Protein AF-A0A1B7X5A4-F1 (afdb_monomer)

pLDDT: mean 86.66, std 13.99, range [30.05, 98.5]

Foldseek 3Di:
DPPQQPFDQDVQQKGFSAPDDAEAEEEEEDDPQCSLVSVQDRVQDPHYGYMYHYLPPDDLVVNLPPPVNLVSLQRHAEYEYEQDDDSAQPGPPPVDPHYVVVSRRDHVYYFYAQALAQQAAFPCLCLDPVNQVVNCVQQVDNDPVPDDPVSLVSSNVVNVVSLVVSLVSCCVGNHNVVSVVCVVPVQPDQQALHSGGGFLCVSVVSSVVCCVPPPVTDGDPCSSVDTDPDDLPRDGDVSCCPPVVRPDDRDPPDPPPD

Organism: NCBI:txid1710896

Structure (mmCIF, N/CA/C/O backbone):
data_AF-A0A1B7X5A4-F1
#
_entry.id   AF-A0A1B7X5A4-F1
#
loop_
_atom_site.group_PDB
_atom_site.id
_atom_site.type_symbol
_atom_site.label_atom_id
_atom_site.label_alt_id
_atom_site.label_comp_id
_atom_site.label_asym_id
_atom_site.label_entity_id
_atom_site.label_seq_id
_atom_site.pdbx_PDB_ins_code
_atom_site.Cartn_x
_atom_site.Cartn_y
_atom_site.Cartn_z
_atom_site.occupancy
_atom_site.B_iso_or_equiv
_atom_site.auth_seq_id
_atom_site.auth_comp_id
_atom_site.auth_asym_id
_atom_site.auth_atom_id
_atom_site.pdbx_PDB_model_num
ATOM 1 N N . MET A 1 1 ? -19.617 12.837 -6.824 1.00 31.58 1 MET A N 1
ATOM 2 C CA . MET A 1 1 ? -18.412 13.129 -5.990 1.00 31.58 1 MET A CA 1
ATOM 3 C C . MET A 1 1 ? -18.572 12.482 -4.605 1.00 31.58 1 MET A C 1
ATOM 5 O O . MET A 1 1 ? -19.468 12.884 -3.878 1.00 31.58 1 MET A O 1
ATOM 9 N N . ILE A 1 2 ? -17.809 11.435 -4.256 1.00 30.05 2 ILE A N 1
ATOM 10 C CA . ILE A 1 2 ? -17.840 10.869 -2.888 1.00 30.05 2 ILE A CA 1
ATOM 11 C C . ILE A 1 2 ? -17.208 11.918 -1.975 1.00 30.05 2 ILE A C 1
ATOM 13 O O . ILE A 1 2 ? -16.063 12.309 -2.227 1.00 30.05 2 ILE A O 1
ATOM 17 N N . ASP A 1 3 ? -17.933 12.371 -0.951 1.00 33.03 3 ASP A N 1
ATOM 18 C CA . ASP A 1 3 ? -17.394 13.187 0.139 1.00 33.03 3 ASP A CA 1
ATOM 19 C C . ASP A 1 3 ? -16.304 12.377 0.849 1.00 33.03 3 ASP A C 1
ATOM 21 O O . ASP A 1 3 ? -16.524 11.685 1.841 1.00 33.03 3 ASP A O 1
ATOM 25 N N . THR A 1 4 ? -15.106 12.405 0.270 1.00 43.62 4 THR A N 1
ATOM 26 C CA . THR A 1 4 ? -13.911 11.766 0.805 1.00 43.62 4 THR A CA 1
ATOM 27 C C . THR A 1 4 ? -13.685 12.433 2.139 1.00 43.62 4 THR A C 1
ATOM 29 O O . THR A 1 4 ? -13.386 13.617 2.115 1.00 43.62 4 THR A O 1
ATOM 32 N N . ILE A 1 5 ? -13.885 11.720 3.255 1.00 49.41 5 ILE A N 1
ATOM 33 C CA . ILE A 1 5 ? -13.830 12.236 4.635 1.00 49.41 5 ILE A CA 1
ATOM 34 C C . ILE A 1 5 ? -12.923 13.471 4.732 1.00 49.41 5 ILE A C 1
ATOM 36 O O . ILE A 1 5 ? -11.704 13.368 4.878 1.00 49.41 5 ILE A O 1
ATOM 40 N N . VAL A 1 6 ? -13.534 14.657 4.616 1.00 42.19 6 VAL A N 1
ATOM 41 C CA . VAL A 1 6 ? -12.861 15.952 4.755 1.00 42.19 6 VAL A CA 1
ATOM 42 C C . VAL A 1 6 ? -12.856 16.266 6.244 1.00 42.19 6 VAL A C 1
ATOM 44 O O . VAL A 1 6 ? -13.405 17.260 6.706 1.00 42.19 6 VAL A O 1
ATOM 47 N N . ALA A 1 7 ? -12.301 15.359 7.043 1.00 48.88 7 ALA A N 1
ATOM 48 C CA . ALA A 1 7 ? -11.966 15.713 8.405 1.00 48.88 7 ALA A CA 1
ATOM 49 C C . ALA A 1 7 ? -10.716 16.594 8.309 1.00 48.88 7 ALA A C 1
ATOM 51 O O . ALA A 1 7 ? -9.684 16.177 7.789 1.00 48.88 7 ALA A O 1
ATOM 52 N N . VAL A 1 8 ? -10.811 17.844 8.750 1.00 49.56 8 VAL A N 1
ATOM 53 C CA . VAL A 1 8 ? -9.609 18.627 9.045 1.00 49.56 8 VAL A CA 1
ATOM 54 C C . VAL A 1 8 ? -8.928 17.900 10.208 1.00 49.56 8 VAL A C 1
ATOM 56 O O . VAL A 1 8 ? -9.625 17.590 11.179 1.00 49.56 8 VAL A O 1
ATOM 59 N N . PRO A 1 9 ? -7.625 17.561 10.120 1.00 55.88 9 PRO A N 1
ATOM 60 C CA . PRO A 1 9 ? -6.936 16.983 11.264 1.00 55.88 9 PRO A CA 1
ATOM 61 C C . PRO A 1 9 ? -7.114 17.923 12.448 1.00 55.88 9 PRO A C 1
ATOM 63 O O . PRO A 1 9 ? -6.972 19.140 12.297 1.00 55.88 9 PRO A O 1
ATOM 66 N N . ASP A 1 10 ? -7.399 17.372 13.623 1.00 63.03 10 ASP A N 1
ATOM 67 C CA . ASP A 1 10 ? -7.232 18.168 14.828 1.00 63.03 10 ASP A CA 1
ATOM 68 C C . ASP A 1 10 ? -5.754 18.581 14.982 1.00 63.03 10 ASP A C 1
ATOM 70 O O . ASP A 1 10 ? -4.861 18.135 14.251 1.00 63.03 10 ASP A O 1
ATOM 74 N N . GLU A 1 11 ? -5.467 19.432 15.962 1.00 63.31 11 GLU A N 1
ATOM 75 C CA . GLU A 1 11 ? -4.098 19.857 16.288 1.00 63.31 11 GLU A CA 1
ATOM 76 C C . GLU A 1 11 ? -3.132 18.690 16.594 1.00 63.31 11 GLU A C 1
ATOM 78 O O . GLU A 1 11 ? -1.916 18.882 16.640 1.00 63.31 11 GLU A O 1
ATOM 83 N N . ASN A 1 12 ? -3.658 17.471 16.757 1.00 62.09 12 ASN A N 1
ATOM 84 C CA . ASN A 1 12 ? -2.924 16.252 17.069 1.00 62.09 12 ASN A CA 1
ATOM 85 C C . ASN A 1 12 ? -2.704 15.353 15.836 1.00 62.09 12 ASN A C 1
ATOM 87 O O . ASN A 1 12 ? -2.025 14.329 15.948 1.00 62.09 12 ASN A O 1
ATOM 91 N N . GLY A 1 13 ? -3.234 15.722 14.662 1.00 64.56 13 GLY A N 1
ATOM 92 C CA . GLY A 1 13 ? -3.139 14.930 13.432 1.00 64.56 13 GLY A CA 1
ATOM 93 C C . GLY A 1 13 ? -4.127 13.760 13.365 1.00 64.56 13 GLY A C 1
ATOM 94 O O . GLY A 1 13 ? -3.922 12.836 12.569 1.00 64.56 13 GLY A O 1
ATOM 95 N N . ILE A 1 14 ? -5.173 13.780 14.198 1.00 72.00 14 ILE A N 1
ATOM 96 C CA . ILE A 1 14 ? -6.203 12.742 14.271 1.00 72.00 14 ILE A CA 1
ATOM 97 C C . ILE A 1 14 ? -7.447 13.211 13.517 1.00 72.00 14 ILE A C 1
ATOM 99 O O . ILE A 1 14 ? -7.974 14.301 13.730 1.00 72.00 14 ILE A O 1
ATOM 103 N N . TYR A 1 15 ? -7.934 12.341 12.641 1.00 78.75 15 TYR A N 1
ATOM 104 C CA . TYR A 1 15 ? -9.120 12.546 11.828 1.00 78.75 15 TYR A CA 1
ATOM 105 C C . TYR A 1 15 ? -10.240 11.687 12.406 1.00 78.75 15 TYR A C 1
ATOM 107 O O . TYR A 1 15 ? -10.125 10.460 12.442 1.00 78.75 15 TYR A O 1
ATOM 115 N N . ASN A 1 16 ? -11.325 12.311 12.863 1.00 75.94 16 ASN A N 1
ATOM 116 C CA . ASN A 1 16 ? -12.530 11.559 13.189 1.00 75.94 16 ASN A CA 1
ATOM 117 C C . ASN A 1 16 ? -13.323 11.320 11.901 1.00 75.94 16 ASN A C 1
ATOM 119 O O . ASN A 1 16 ? -13.881 12.255 11.331 1.00 75.94 16 ASN A O 1
ATOM 123 N N . ALA A 1 17 ? -13.342 10.072 11.443 1.00 72.31 17 ALA A N 1
ATOM 124 C CA . ALA A 1 17 ? -14.005 9.678 10.207 1.00 72.31 17 ALA A CA 1
ATOM 125 C C . ALA A 1 17 ? -15.513 9.442 10.381 1.00 72.31 17 ALA A C 1
ATOM 127 O O . ALA A 1 17 ? -16.230 9.348 9.390 1.00 72.31 17 ALA A O 1
ATOM 128 N N . THR A 1 18 ? -15.996 9.369 11.624 1.00 70.44 18 THR A N 1
ATOM 129 C CA . THR A 1 18 ? -17.401 9.092 11.949 1.00 70.44 18 THR A CA 1
ATOM 130 C C . THR A 1 18 ? -17.970 10.164 12.886 1.00 70.44 18 THR A C 1
ATOM 132 O O . THR A 1 18 ? -17.394 10.412 13.949 1.00 70.44 18 THR A O 1
ATOM 135 N N . PRO A 1 19 ? -19.134 10.766 12.585 1.00 59.59 19 PRO A N 1
ATOM 136 C CA . PRO A 1 19 ? -19.766 11.744 13.476 1.00 59.59 19 PRO A CA 1
ATOM 137 C C . PRO A 1 19 ? -20.369 11.112 14.745 1.00 59.59 19 PRO A C 1
ATOM 139 O O . PRO A 1 19 ? -20.691 11.825 15.697 1.00 59.59 19 PRO A O 1
ATOM 142 N N . HIS A 1 20 ? -20.513 9.784 14.791 1.00 56.69 20 HIS A N 1
ATOM 143 C CA . HIS A 1 20 ? -21.179 9.068 15.878 1.00 56.69 20 HIS A CA 1
ATOM 144 C C . HIS A 1 20 ? -20.187 8.442 16.875 1.00 56.69 20 HIS A C 1
ATOM 146 O O . HIS A 1 20 ? -19.142 7.918 16.504 1.00 56.69 20 HIS A O 1
ATOM 152 N N . ASN A 1 21 ? -20.531 8.488 18.168 1.00 58.28 21 ASN A N 1
ATOM 153 C CA . ASN A 1 21 ? -19.709 7.993 19.286 1.00 58.28 21 ASN A CA 1
ATOM 154 C C . ASN A 1 21 ? -20.173 6.619 19.813 1.00 58.28 21 ASN A C 1
ATOM 156 O O . ASN A 1 21 ? -19.992 6.316 20.993 1.00 58.28 21 ASN A O 1
ATOM 160 N N . HIS A 1 22 ? -20.819 5.799 18.986 1.00 60.38 22 HIS A N 1
ATOM 161 C CA . HIS A 1 22 ? -21.365 4.523 19.443 1.00 60.38 22 HIS A CA 1
ATOM 162 C C . HIS A 1 22 ? -20.431 3.370 19.068 1.00 60.38 22 HIS A C 1
ATOM 164 O O . HIS A 1 22 ? -20.164 3.148 17.894 1.00 60.38 22 HIS A O 1
ATOM 170 N N . GLY A 1 23 ? -19.963 2.635 20.079 1.00 79.38 23 GLY A N 1
ATOM 171 C CA . GLY A 1 23 ? -19.290 1.346 19.916 1.00 79.38 23 GLY A CA 1
ATOM 172 C C . GLY A 1 23 ? -17.767 1.364 20.042 1.00 79.38 23 GLY A C 1
ATOM 173 O O . GLY A 1 23 ? -17.171 2.278 20.611 1.00 79.38 23 GLY A O 1
ATOM 174 N N . ASP A 1 24 ? -17.161 0.282 19.560 1.00 92.25 24 ASP A N 1
ATOM 175 C CA . ASP A 1 24 ? -15.727 0.025 19.657 1.00 92.25 24 ASP A CA 1
ATOM 176 C C . ASP A 1 24 ? -14.934 0.959 18.730 1.00 92.25 24 ASP A C 1
ATOM 178 O O . ASP A 1 24 ? -15.377 1.289 17.627 1.00 92.25 24 ASP A O 1
ATOM 182 N N . THR A 1 25 ? -13.744 1.382 19.163 1.00 93.88 25 THR A N 1
ATOM 183 C CA . THR A 1 25 ? -12.893 2.280 18.369 1.00 93.88 25 THR A CA 1
ATOM 184 C C . THR A 1 25 ? -12.000 1.484 17.417 1.00 93.88 25 THR A C 1
ATOM 186 O O . THR A 1 25 ? -11.194 0.658 17.863 1.00 93.88 25 THR A O 1
ATOM 189 N N . ILE A 1 26 ? -12.097 1.790 16.121 1.00 95.69 26 ILE A N 1
ATOM 190 C CA . ILE A 1 26 ? -11.137 1.385 15.091 1.00 95.69 26 ILE A CA 1
ATOM 191 C C . ILE A 1 26 ? -10.172 2.544 14.858 1.00 95.69 26 ILE A C 1
ATOM 193 O O . ILE A 1 26 ? -10.593 3.640 14.491 1.00 95.69 26 ILE A O 1
ATOM 197 N N . LEU A 1 27 ? -8.877 2.300 15.033 1.00 95.50 27 LEU A N 1
ATOM 198 C CA . LEU A 1 27 ? -7.831 3.208 14.580 1.00 95.50 27 LEU A CA 1
ATOM 199 C C . LEU A 1 27 ? -7.249 2.692 13.270 1.00 95.50 27 LEU A C 1
ATOM 201 O O . LEU A 1 27 ? -6.759 1.568 13.202 1.00 95.50 27 LEU A O 1
ATOM 205 N N . VAL A 1 28 ? -7.260 3.544 12.255 1.00 95.38 28 VAL A N 1
ATOM 206 C CA . VAL A 1 28 ? -6.596 3.318 10.979 1.00 95.38 28 VAL A CA 1
ATOM 207 C C . VAL A 1 28 ? -5.325 4.163 10.929 1.00 95.38 28 VAL A C 1
ATOM 209 O O . VAL A 1 28 ? -5.360 5.359 11.213 1.00 95.38 28 VAL A O 1
ATOM 212 N N . HIS A 1 29 ? -4.192 3.565 10.572 1.00 93.50 29 HIS A N 1
ATOM 213 C CA . HIS A 1 29 ? -2.909 4.263 10.492 1.00 93.50 29 HIS A CA 1
ATOM 214 C C . HIS A 1 29 ? -2.138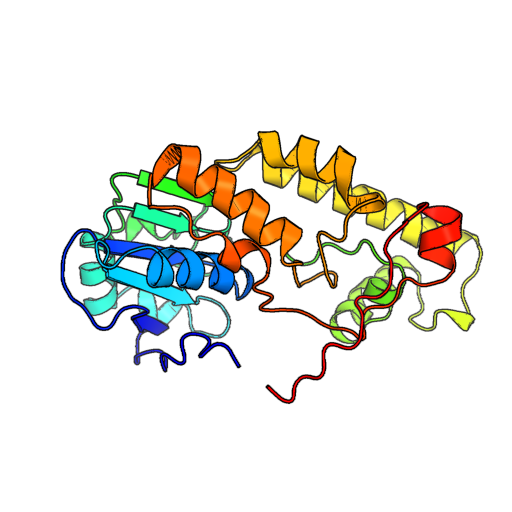 3.889 9.229 1.00 93.50 29 HIS A C 1
ATOM 216 O O . HIS A 1 29 ? -1.855 2.725 8.973 1.00 93.50 29 HIS A O 1
ATOM 222 N N . GLY A 1 30 ? -1.753 4.884 8.441 1.00 91.00 30 GLY A N 1
ATOM 223 C CA . GLY A 1 30 ? -0.957 4.647 7.247 1.00 91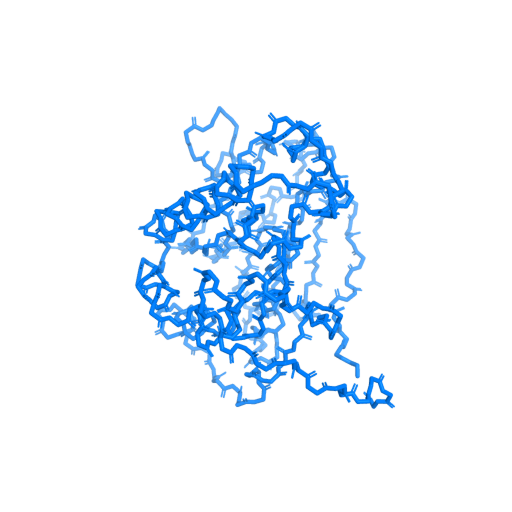.00 30 GLY A CA 1
ATOM 224 C C . GLY A 1 30 ? -0.909 5.862 6.343 1.00 91.00 30 GLY A C 1
ATOM 225 O O . GLY A 1 30 ? -1.124 7.001 6.769 1.00 91.00 30 GLY A O 1
ATOM 226 N N . SER A 1 31 ? -0.593 5.607 5.083 1.00 89.19 31 SER A N 1
ATOM 227 C CA . SER A 1 31 ? -0.629 6.606 4.021 1.00 89.19 31 SER A CA 1
ATOM 228 C C . SER A 1 31 ? -2.058 6.933 3.570 1.00 89.19 31 SER A C 1
ATOM 230 O O . SER A 1 31 ? -3.038 6.360 4.052 1.00 89.19 31 SER A O 1
ATOM 232 N N . CYS A 1 32 ? -2.172 7.806 2.559 1.00 87.00 32 CYS A N 1
ATOM 233 C CA . CYS A 1 32 ? -3.439 8.057 1.877 1.00 87.00 32 CYS A CA 1
ATOM 234 C C . CYS A 1 32 ? -4.130 6.758 1.442 1.00 87.00 32 CYS A C 1
ATOM 236 O O . CYS A 1 32 ? -5.332 6.658 1.631 1.00 87.00 32 CYS A O 1
ATOM 238 N N . ARG A 1 33 ? -3.398 5.722 1.011 1.00 90.19 33 ARG A N 1
ATOM 239 C CA . ARG A 1 33 ? -3.937 4.438 0.520 1.00 90.19 33 ARG A CA 1
ATOM 240 C C . ARG A 1 33 ? -4.836 3.686 1.513 1.00 90.19 33 ARG A C 1
ATOM 242 O O . ARG A 1 33 ? -5.498 2.731 1.117 1.00 90.19 33 ARG A O 1
ATOM 249 N N . MET A 1 34 ? -4.907 4.128 2.770 1.00 92.62 34 MET A N 1
ATOM 250 C CA . MET A 1 34 ? -5.850 3.627 3.771 1.00 92.62 34 MET A CA 1
ATOM 251 C C . MET A 1 34 ? -7.268 4.211 3.675 1.00 92.62 34 MET A C 1
ATOM 253 O O . MET A 1 34 ? -8.206 3.612 4.200 1.00 92.62 34 MET A O 1
ATOM 257 N N . ILE A 1 35 ? -7.445 5.355 3.007 1.00 90.62 35 ILE A N 1
ATOM 258 C CA . ILE A 1 35 ? -8.729 6.063 2.869 1.00 90.62 35 ILE A CA 1
ATOM 259 C C . ILE A 1 35 ? -9.851 5.178 2.305 1.00 90.62 35 ILE A C 1
ATOM 261 O O . ILE A 1 35 ? -10.949 5.242 2.862 1.00 90.62 35 ILE A O 1
ATOM 265 N N . PRO A 1 36 ? -9.638 4.322 1.283 1.00 92.06 36 PRO A N 1
ATOM 266 C CA . PRO A 1 36 ? -10.687 3.424 0.806 1.00 92.06 36 PRO A CA 1
ATOM 267 C C . PRO A 1 36 ? -11.286 2.569 1.928 1.00 92.06 36 PRO A C 1
ATOM 269 O O . PRO A 1 36 ? -12.501 2.512 2.071 1.00 92.06 36 PRO A O 1
ATOM 272 N N . TYR A 1 37 ? -10.452 1.984 2.796 1.00 93.88 37 TYR A N 1
ATOM 273 C CA . TYR A 1 37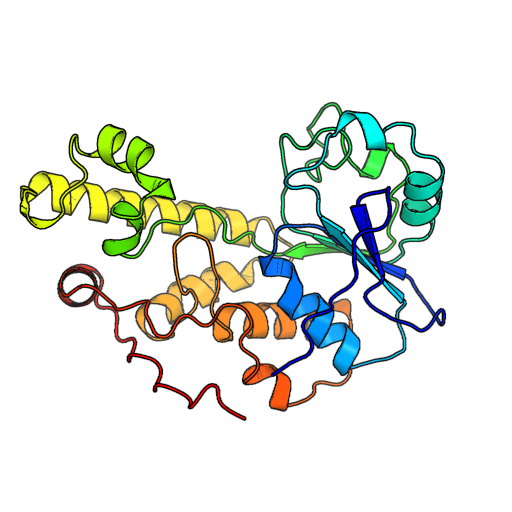 ? -10.926 1.131 3.892 1.00 93.88 37 TYR A CA 1
ATOM 274 C C . TYR A 1 37 ? -11.736 1.910 4.927 1.00 93.88 37 TYR A C 1
ATOM 276 O O . TYR A 1 37 ? -12.727 1.400 5.440 1.00 93.88 37 TYR A O 1
ATOM 284 N N . ILE A 1 38 ? -11.338 3.152 5.216 1.00 92.62 38 ILE A N 1
ATOM 285 C CA . ILE A 1 38 ? -12.074 4.033 6.129 1.00 92.62 38 ILE A CA 1
ATOM 286 C C . ILE A 1 38 ? -13.484 4.283 5.580 1.00 92.62 38 ILE A C 1
ATOM 288 O O . ILE A 1 38 ? -14.458 4.116 6.313 1.00 92.62 38 ILE A O 1
ATOM 292 N N . ASN A 1 39 ? -13.599 4.624 4.292 1.00 90.50 39 ASN A N 1
ATOM 293 C CA . ASN A 1 39 ? -14.893 4.862 3.649 1.00 90.50 39 ASN A CA 1
ATOM 294 C C . ASN A 1 39 ? -15.735 3.585 3.580 1.00 90.50 39 ASN A C 1
ATOM 296 O O . ASN A 1 39 ? -16.904 3.616 3.946 1.00 90.50 39 ASN A O 1
ATOM 300 N N . TYR A 1 40 ? -15.140 2.444 3.220 1.00 93.50 40 TYR A N 1
ATOM 301 C CA . TYR A 1 40 ? -15.857 1.168 3.174 1.00 93.50 40 TYR A CA 1
ATOM 302 C C . TYR A 1 40 ? -16.449 0.785 4.531 1.00 93.50 40 TYR A C 1
ATOM 304 O O . TYR A 1 40 ? -17.610 0.382 4.593 1.00 93.50 40 TYR A O 1
ATOM 312 N N . ILE A 1 41 ? -15.695 0.947 5.624 1.00 93.06 41 ILE A N 1
ATOM 313 C CA . ILE A 1 41 ? -16.205 0.684 6.977 1.00 93.06 41 ILE A CA 1
ATOM 314 C C . ILE A 1 41 ? -17.320 1.682 7.321 1.00 93.06 41 ILE A C 1
ATOM 316 O O . ILE A 1 41 ? -18.384 1.256 7.764 1.00 93.06 41 ILE A O 1
ATOM 320 N N . ASN A 1 42 ? -17.094 2.981 7.095 1.00 89.62 42 ASN A N 1
ATOM 321 C CA . ASN A 1 42 ? -18.036 4.050 7.444 1.00 89.62 42 ASN A CA 1
ATOM 322 C C . ASN A 1 42 ? -19.380 3.931 6.703 1.00 89.62 42 ASN A C 1
ATOM 324 O O . ASN A 1 42 ? -20.441 4.095 7.301 1.00 89.62 42 ASN A O 1
ATOM 328 N N . GLU A 1 43 ? -19.346 3.619 5.407 1.00 89.88 43 GLU A N 1
ATOM 329 C CA . GLU A 1 43 ? -20.554 3.422 4.602 1.00 89.88 43 GLU A CA 1
ATOM 330 C C . GLU A 1 43 ? -21.295 2.137 4.983 1.00 89.88 43 GLU A C 1
ATOM 332 O O . GLU A 1 43 ? -22.525 2.099 4.971 1.00 89.88 43 GLU A O 1
ATOM 337 N N . SER A 1 44 ? -20.561 1.082 5.347 1.00 90.88 44 SER A N 1
ATOM 338 C CA . SER A 1 44 ? -21.153 -0.231 5.616 1.00 90.88 44 SER A CA 1
ATOM 339 C C . SER A 1 44 ? -21.740 -0.369 7.020 1.00 90.88 44 SER A C 1
ATOM 341 O O . SER A 1 44 ? -22.568 -1.253 7.259 1.00 90.88 44 SER A O 1
ATOM 343 N N . THR A 1 45 ? -21.309 0.446 7.989 1.00 89.38 45 THR A N 1
ATOM 344 C CA . THR A 1 45 ? -21.813 0.350 9.363 1.00 89.38 45 THR A CA 1
ATOM 345 C C . THR A 1 45 ? -21.593 1.601 10.204 1.00 89.38 45 THR A C 1
ATOM 347 O O . THR A 1 45 ? -20.599 2.302 10.076 1.00 89.38 45 THR A O 1
ATOM 350 N N . GLN A 1 46 ? -22.499 1.804 11.162 1.00 88.31 46 GLN A N 1
ATOM 351 C CA . GLN A 1 46 ? -22.397 2.812 12.224 1.00 88.31 46 GLN A CA 1
ATOM 352 C C . GLN A 1 46 ? -21.959 2.210 13.574 1.00 88.31 46 GLN A C 1
ATOM 354 O O . GLN A 1 46 ? -22.056 2.858 14.612 1.00 88.31 46 GLN A O 1
ATOM 359 N N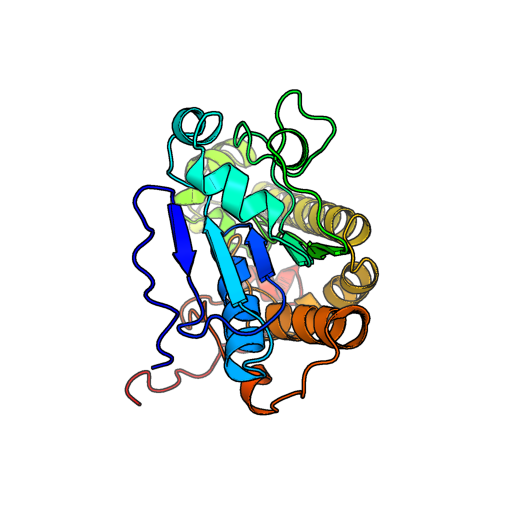 . LYS A 1 47 ? -21.522 0.940 13.583 1.00 88.56 47 LYS A N 1
ATOM 360 C CA . LYS A 1 47 ? -21.140 0.195 14.799 1.00 88.56 47 LYS A CA 1
ATOM 361 C C . LYS A 1 47 ? -19.836 0.688 15.432 1.00 88.56 47 LYS A C 1
ATOM 363 O O . LYS A 1 47 ? -19.613 0.439 16.615 1.00 88.56 47 LYS A O 1
ATOM 368 N N . TYR A 1 48 ? -18.954 1.281 14.637 1.00 91.00 48 TYR A N 1
ATOM 369 C CA . TYR A 1 48 ? -17.598 1.606 15.049 1.00 91.00 48 TYR A CA 1
ATOM 370 C C . TYR A 1 48 ? -17.375 3.108 15.034 1.00 91.00 48 TYR A C 1
ATOM 372 O O . TYR A 1 48 ? -17.797 3.798 14.108 1.00 91.00 48 TYR A O 1
ATOM 380 N N . LYS A 1 49 ? -16.613 3.589 16.015 1.00 91.75 49 LYS A N 1
ATOM 381 C CA . LYS A 1 49 ? -15.964 4.893 15.923 1.00 91.75 49 LYS A CA 1
ATOM 382 C C . LYS A 1 49 ? -14.673 4.730 15.130 1.00 91.75 49 LYS A C 1
ATOM 384 O O . LYS A 1 49 ? -13.794 3.985 15.562 1.00 91.75 49 LYS A O 1
ATOM 389 N N . ILE A 1 50 ? -14.539 5.427 14.006 1.00 91.75 50 ILE A N 1
ATOM 390 C CA . ILE A 1 50 ? -13.364 5.307 13.138 1.00 91.75 50 ILE A CA 1
ATOM 391 C C . ILE A 1 50 ? -12.479 6.537 13.310 1.00 91.75 50 ILE A C 1
ATOM 393 O O . ILE A 1 50 ? -12.887 7.671 13.062 1.00 91.75 50 ILE A O 1
ATOM 397 N N . LEU A 1 51 ? -11.241 6.298 13.722 1.00 91.56 51 LEU A N 1
ATOM 398 C CA . LEU A 1 51 ? -10.197 7.305 13.817 1.00 91.56 51 LEU A CA 1
ATOM 399 C C . LEU A 1 51 ? -9.136 7.012 12.768 1.00 91.56 51 LEU A C 1
ATOM 401 O O . LEU A 1 51 ? -8.762 5.859 12.570 1.00 91.56 51 LEU A O 1
ATOM 405 N N . TYR A 1 52 ? -8.619 8.050 12.127 1.00 90.69 52 TYR A N 1
ATOM 406 C CA . TYR A 1 52 ? -7.491 7.936 11.216 1.00 90.69 52 TYR A CA 1
ATOM 407 C C . TYR A 1 52 ? -6.329 8.788 11.709 1.00 90.69 52 TYR A C 1
ATOM 409 O O . TYR A 1 52 ? -6.496 9.962 12.032 1.00 90.69 52 TYR A O 1
ATOM 417 N N . LEU A 1 53 ? -5.150 8.178 11.797 1.00 87.94 53 LEU A N 1
ATOM 418 C CA . LEU A 1 53 ? -3.921 8.824 12.238 1.00 87.94 53 LEU A CA 1
ATOM 419 C C . LEU A 1 53 ? -2.934 8.883 11.077 1.00 87.94 53 LEU A C 1
ATOM 421 O O . LEU A 1 53 ? -2.298 7.882 10.727 1.00 87.94 53 LEU A O 1
ATOM 425 N N . ARG A 1 54 ? -2.783 10.079 10.504 1.00 81.38 54 ARG A N 1
ATOM 42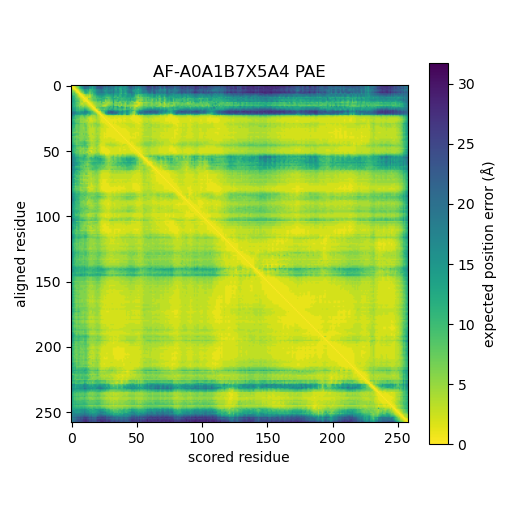6 C CA . ARG A 1 54 ? -1.862 10.334 9.394 1.00 81.38 54 ARG A CA 1
ATOM 427 C C . ARG A 1 54 ? -0.516 10.809 9.936 1.00 81.38 54 ARG A C 1
ATOM 429 O O . ARG A 1 54 ? -0.414 11.925 10.433 1.00 81.38 54 ARG A O 1
ATOM 436 N N . ALA A 1 55 ? 0.524 9.988 9.795 1.00 71.31 55 ALA A N 1
ATOM 437 C CA . ALA A 1 55 ? 1.857 10.343 10.292 1.00 71.31 55 ALA A CA 1
ATOM 438 C C . ALA A 1 55 ? 2.698 11.197 9.328 1.00 71.31 55 ALA A C 1
ATOM 440 O O . ALA A 1 55 ? 3.624 11.886 9.748 1.00 71.31 55 ALA A O 1
ATOM 441 N N . TYR A 1 56 ? 2.408 11.161 8.029 1.00 68.00 56 TYR A N 1
ATOM 442 C CA . TYR A 1 56 ? 3.237 11.847 7.040 1.00 68.00 56 TYR A CA 1
ATOM 443 C C . TYR A 1 56 ? 3.041 13.369 7.079 1.00 68.00 56 TYR A C 1
ATOM 445 O O . TYR A 1 56 ? 1.914 13.854 6.975 1.00 68.00 56 TYR A O 1
ATOM 453 N N . GLY A 1 57 ? 4.153 14.107 7.175 1.00 64.88 57 GLY A N 1
ATOM 454 C CA . GLY A 1 57 ? 4.186 15.576 7.143 1.00 64.88 57 GLY A CA 1
ATOM 455 C C . GLY A 1 57 ? 4.001 16.266 8.498 1.00 64.88 57 GLY A C 1
ATOM 456 O O . GLY A 1 57 ? 3.864 17.485 8.536 1.00 64.88 57 GLY A O 1
ATOM 457 N N . GLN A 1 58 ? 3.992 15.511 9.597 1.00 69.12 58 GLN A N 1
ATOM 458 C CA . GLN A 1 58 ? 3.882 16.037 10.957 1.00 69.12 58 GLN A CA 1
ATOM 459 C C . GLN A 1 58 ? 5.193 15.834 11.722 1.00 69.12 58 GLN A C 1
ATOM 461 O O . GLN A 1 58 ? 5.943 14.902 11.443 1.00 69.12 58 GLN A O 1
ATOM 466 N N . ASP A 1 59 ? 5.465 16.712 12.687 1.00 73.44 59 ASP A N 1
ATOM 467 C CA . ASP A 1 59 ? 6.635 16.617 13.562 1.00 73.44 59 ASP A CA 1
ATOM 468 C C . ASP A 1 59 ? 6.453 15.465 14.573 1.00 73.44 59 ASP A C 1
ATOM 470 O O . ASP A 1 59 ? 5.610 15.579 15.472 1.00 73.44 59 ASP A O 1
ATOM 474 N N . PRO A 1 60 ? 7.244 14.376 14.481 1.00 68.62 60 PRO A N 1
ATOM 475 C CA . PRO A 1 60 ? 7.070 13.200 15.330 1.00 68.62 60 PRO A CA 1
ATOM 476 C C . PRO A 1 60 ? 7.280 13.474 16.822 1.00 68.62 60 PRO A C 1
ATOM 478 O O . PRO A 1 60 ? 6.804 12.709 17.665 1.00 68.62 60 PRO A O 1
ATOM 481 N N . THR A 1 61 ? 7.995 14.551 17.167 1.00 72.56 61 THR A N 1
ATOM 482 C CA . THR A 1 61 ? 8.296 14.905 18.562 1.00 72.56 61 THR A CA 1
ATOM 483 C C . THR A 1 61 ? 7.065 15.408 19.319 1.00 72.56 61 THR A C 1
ATOM 485 O O . THR A 1 61 ? 6.997 15.280 20.542 1.00 72.56 61 THR A O 1
ATOM 488 N N . LYS A 1 62 ? 6.043 15.901 18.606 1.00 77.12 62 LYS A N 1
ATOM 489 C CA . LYS A 1 62 ? 4.807 16.430 19.205 1.00 77.12 62 LYS A CA 1
ATOM 490 C C . LYS A 1 62 ? 3.892 15.353 19.785 1.00 77.12 62 LYS A C 1
ATOM 492 O O . LYS A 1 62 ? 2.996 15.670 20.562 1.00 77.12 62 LYS A O 1
ATOM 497 N N . TRP A 1 63 ? 4.093 14.089 19.421 1.00 77.44 63 TRP A N 1
ATOM 498 C CA . TRP A 1 63 ? 3.180 13.004 19.784 1.00 77.44 63 TRP A CA 1
ATOM 499 C C . TRP A 1 63 ? 3.570 12.254 21.051 1.00 77.44 63 TRP A C 1
ATOM 501 O O . TRP A 1 63 ? 2.694 11.745 21.745 1.00 77.44 63 TRP A O 1
ATOM 511 N N . GLU A 1 64 ? 4.861 12.204 21.379 1.00 78.88 64 GLU A N 1
ATOM 512 C CA . GLU A 1 64 ? 5.381 11.376 22.475 1.00 78.88 64 GLU A CA 1
ATOM 513 C C . GLU A 1 64 ? 4.734 11.722 23.822 1.00 78.88 64 GLU A C 1
ATOM 515 O O . GLU A 1 64 ? 4.315 10.837 24.567 1.00 78.88 64 GLU A O 1
ATOM 520 N N . ASN A 1 65 ? 4.546 13.016 24.081 1.00 81.81 65 ASN A N 1
ATOM 521 C CA . ASN A 1 65 ? 3.978 13.525 25.331 1.00 81.81 65 ASN A CA 1
ATOM 522 C C . ASN A 1 65 ? 2.523 13.999 25.191 1.00 81.81 65 ASN A C 1
ATOM 524 O O . ASN A 1 65 ? 1.993 14.667 26.080 1.00 81.81 65 ASN A O 1
ATOM 528 N N . ASN A 1 66 ? 1.865 13.674 24.078 1.00 84.31 66 ASN A N 1
ATOM 529 C CA . ASN A 1 66 ? 0.511 14.132 23.818 1.00 84.31 66 ASN A CA 1
ATOM 530 C C . ASN A 1 66 ? -0.510 13.287 24.597 1.00 84.31 66 ASN A C 1
ATOM 532 O O . ASN A 1 66 ? -0.878 12.184 24.191 1.00 84.31 66 ASN A O 1
ATOM 536 N N . GLN A 1 67 ? -0.990 13.818 25.723 1.00 86.69 67 GLN A N 1
ATOM 537 C CA . GLN A 1 67 ? -1.943 13.124 26.598 1.00 86.69 67 GLN A CA 1
ATOM 538 C C . GLN A 1 67 ? -3.272 12.793 25.902 1.00 86.69 67 GLN A C 1
ATOM 540 O O . GLN A 1 67 ? -3.890 11.772 26.216 1.00 86.69 67 GLN A O 1
ATOM 545 N N . VAL A 1 68 ? -3.709 13.624 24.949 1.00 84.69 68 VAL A N 1
ATOM 546 C CA . VAL A 1 68 ? -4.939 13.396 24.176 1.00 84.69 68 VAL A CA 1
ATOM 547 C C . VAL A 1 68 ? -4.757 12.193 23.257 1.00 84.69 68 VAL A C 1
ATOM 549 O O . VAL A 1 68 ? -5.564 11.262 23.308 1.00 84.69 68 VAL A O 1
ATOM 552 N N . LEU A 1 69 ? -3.661 12.159 22.494 1.00 86.12 69 LEU A N 1
ATOM 553 C CA . LEU A 1 69 ? -3.307 11.020 21.648 1.00 86.12 69 LEU A CA 1
ATOM 554 C C . LEU A 1 69 ? -3.186 9.741 22.481 1.00 86.12 69 LEU A C 1
ATOM 556 O O . LEU A 1 69 ? -3.826 8.749 22.155 1.00 86.12 69 LEU A O 1
ATOM 560 N N . GLN A 1 70 ? -2.447 9.757 23.592 1.00 88.44 70 GLN A N 1
ATOM 561 C CA . GLN A 1 70 ? -2.295 8.575 24.449 1.00 88.44 70 GLN A CA 1
ATOM 562 C C . GLN A 1 70 ? -3.642 8.061 24.981 1.00 88.44 70 GLN A C 1
ATOM 564 O O . GLN A 1 70 ? -3.872 6.852 25.032 1.00 88.44 70 GLN A O 1
ATOM 569 N N . LYS A 1 71 ? -4.561 8.960 25.364 1.00 89.19 71 LYS A N 1
ATOM 570 C CA . LYS A 1 71 ? -5.920 8.584 25.786 1.00 89.19 71 LYS A CA 1
ATOM 571 C C . LYS A 1 71 ? -6.701 7.936 24.643 1.00 89.19 71 LYS A C 1
ATOM 573 O O . LYS A 1 71 ? -7.389 6.943 24.869 1.00 89.19 71 LYS A O 1
ATOM 578 N N . ILE A 1 72 ? -6.582 8.480 23.433 1.00 89.06 72 ILE A N 1
ATOM 579 C CA . ILE A 1 72 ? -7.197 7.915 22.231 1.00 89.06 72 ILE A CA 1
ATOM 580 C C . ILE A 1 72 ? -6.629 6.525 21.943 1.00 89.06 72 ILE A C 1
ATOM 582 O O . ILE A 1 72 ? -7.410 5.585 21.816 1.00 89.06 72 ILE A O 1
ATOM 586 N N . LEU A 1 73 ? -5.304 6.367 21.922 1.00 92.12 73 LEU A N 1
ATOM 587 C CA . LEU A 1 73 ? -4.631 5.092 21.654 1.00 92.12 73 LEU A CA 1
ATOM 588 C C . LEU A 1 73 ? -5.054 3.991 22.636 1.00 92.12 73 LEU A C 1
ATOM 590 O O . LEU A 1 73 ? -5.310 2.867 22.217 1.00 92.12 73 LEU A O 1
ATOM 594 N N . LYS A 1 74 ? -5.223 4.328 23.921 1.00 92.88 74 LYS A N 1
ATOM 595 C CA . LYS A 1 74 ? -5.723 3.398 24.951 1.00 92.88 74 LYS A CA 1
ATOM 596 C C . LYS A 1 74 ? -7.181 2.971 24.753 1.00 92.88 74 LYS A C 1
ATOM 598 O O . LYS A 1 74 ? -7.604 1.980 25.335 1.00 92.88 74 LYS A O 1
ATOM 603 N N . SER A 1 75 ? -7.964 3.726 23.982 1.00 92.38 75 SER A N 1
ATOM 604 C CA . SER A 1 75 ? -9.368 3.402 23.686 1.00 92.38 75 SER A CA 1
ATOM 605 C C . SER A 1 75 ? -9.555 2.547 22.431 1.00 92.38 75 SER A C 1
ATOM 607 O O . SER A 1 75 ? -10.680 2.148 22.125 1.00 92.38 75 SER A O 1
ATOM 609 N N . VAL A 1 76 ? -8.479 2.305 21.680 1.00 96.06 76 VAL A N 1
ATOM 610 C CA . VAL A 1 76 ? -8.510 1.549 20.427 1.00 96.06 76 VAL A CA 1
ATOM 611 C C . VAL A 1 76 ? -8.689 0.068 20.720 1.00 96.06 76 VAL A C 1
ATOM 613 O O . VAL A 1 76 ? -7.883 -0.524 21.431 1.00 96.06 76 VAL A O 1
ATOM 616 N N . LYS A 1 77 ? -9.704 -0.544 20.107 1.00 97.12 77 LYS A N 1
ATOM 617 C CA . LYS A 1 77 ? -9.915 -1.997 20.152 1.00 97.12 77 LYS A CA 1
ATOM 618 C C . LYS A 1 77 ? -9.393 -2.702 18.912 1.00 97.12 77 LYS A C 1
ATOM 620 O O . LYS A 1 77 ? -8.832 -3.787 19.021 1.00 97.12 77 LYS A O 1
ATOM 625 N N . ILE A 1 78 ? -9.547 -2.077 17.747 1.00 97.94 78 ILE A N 1
ATOM 626 C CA . ILE A 1 78 ? -9.068 -2.616 16.474 1.00 97.94 78 ILE A CA 1
ATOM 627 C C . ILE A 1 78 ? -8.096 -1.615 15.865 1.00 97.94 78 ILE A C 1
ATOM 629 O O . ILE A 1 78 ? -8.425 -0.442 15.701 1.00 97.94 78 ILE A O 1
ATOM 633 N N . PHE A 1 79 ? -6.908 -2.082 15.507 1.00 97.81 79 PHE A N 1
ATOM 634 C CA . PHE A 1 79 ? -5.882 -1.283 14.857 1.00 97.81 79 PHE A CA 1
ATOM 635 C C . PHE A 1 79 ? -5.607 -1.823 13.456 1.00 97.81 79 PHE A C 1
ATOM 637 O O . PHE A 1 79 ? -5.120 -2.940 13.315 1.00 97.81 79 PHE A O 1
ATOM 644 N N . ILE A 1 80 ? -5.924 -1.042 12.423 1.00 97.81 80 ILE A N 1
ATOM 645 C CA . ILE A 1 80 ? -5.693 -1.390 11.016 1.00 97.81 80 ILE A CA 1
ATOM 646 C C . ILE A 1 80 ? -4.565 -0.507 10.489 1.00 97.81 80 ILE A C 1
ATOM 648 O O . ILE A 1 80 ? -4.687 0.718 10.531 1.00 97.81 80 ILE A O 1
ATOM 652 N N . TYR A 1 81 ? -3.474 -1.087 9.993 1.00 96.56 81 TYR A N 1
ATOM 653 C CA . TYR A 1 81 ? -2.290 -0.291 9.678 1.00 96.56 81 TYR A CA 1
ATOM 654 C C . TYR A 1 81 ? -1.450 -0.772 8.495 1.00 96.56 81 TYR A C 1
ATOM 656 O O . TYR A 1 81 ? -1.402 -1.959 8.182 1.00 96.56 81 TYR A O 1
ATOM 664 N N . GLU A 1 82 ? -0.746 0.168 7.864 1.00 94.12 82 GLU A N 1
ATOM 665 C CA . GLU A 1 82 ? 0.404 -0.114 6.998 1.00 94.12 82 GLU A CA 1
ATOM 666 C C . GLU A 1 82 ? 1.689 -0.182 7.830 1.00 94.12 82 GLU A C 1
ATOM 668 O O . GLU A 1 82 ? 1.858 0.578 8.786 1.00 94.12 82 GLU A O 1
ATOM 673 N N . HIS A 1 83 ? 2.623 -1.057 7.436 1.00 91.12 83 HIS A N 1
ATOM 674 C CA . HIS A 1 83 ? 3.956 -1.087 8.046 1.00 91.12 83 HIS A CA 1
ATOM 675 C C . HIS A 1 83 ? 4.652 0.261 7.883 1.00 91.12 83 HIS A C 1
ATOM 677 O O . HIS A 1 83 ? 4.764 0.783 6.772 1.00 91.12 83 HIS A O 1
ATOM 683 N N . SER A 1 84 ? 5.163 0.792 8.984 1.00 86.44 84 SER A N 1
ATOM 684 C CA . SER A 1 84 ? 5.800 2.097 9.047 1.00 86.44 84 SER A CA 1
ATOM 685 C C . SER A 1 84 ? 7.031 2.050 9.947 1.00 86.44 84 SER A C 1
ATOM 687 O O . SER A 1 84 ? 7.007 1.552 11.077 1.00 86.44 84 SER A O 1
ATOM 689 N N . GLN A 1 85 ? 8.120 2.590 9.411 1.00 84.88 85 GLN A N 1
ATOM 690 C CA . GLN A 1 85 ? 9.396 2.805 10.082 1.00 84.88 85 GLN A CA 1
ATOM 691 C C . GLN A 1 85 ? 9.784 4.276 9.891 1.00 84.88 85 GLN A C 1
ATOM 693 O O . GLN A 1 85 ? 9.341 4.919 8.938 1.00 84.88 85 GLN A O 1
ATOM 698 N N . ASN A 1 86 ? 10.639 4.798 10.769 1.00 84.25 86 ASN A N 1
ATOM 699 C CA . ASN A 1 86 ? 11.169 6.166 10.710 1.00 84.25 86 ASN A CA 1
ATOM 700 C C . ASN A 1 86 ? 10.135 7.300 10.891 1.00 84.25 86 ASN A C 1
ATOM 702 O O . ASN A 1 86 ? 10.355 8.414 10.428 1.00 84.25 86 ASN A O 1
ATOM 706 N N . ILE A 1 87 ? 9.041 7.053 11.615 1.00 85.88 87 ILE A N 1
ATOM 707 C CA . ILE A 1 87 ? 8.021 8.055 11.986 1.00 85.88 87 ILE A CA 1
ATOM 708 C C . ILE A 1 87 ? 7.942 8.284 13.508 1.00 85.88 87 ILE A C 1
ATOM 710 O O . ILE A 1 87 ? 6.900 8.634 14.066 1.00 85.88 87 ILE A O 1
ATOM 714 N N . GLY A 1 88 ? 9.064 8.079 14.203 1.00 87.81 88 GLY A N 1
ATOM 715 C CA . GLY A 1 88 ? 9.188 8.302 15.645 1.00 87.81 88 GLY A CA 1
ATOM 716 C C . GLY A 1 88 ? 8.288 7.378 16.468 1.00 87.81 88 GLY A C 1
ATOM 717 O O . GLY A 1 88 ? 8.255 6.171 16.248 1.00 87.81 88 GLY A O 1
ATOM 718 N N . VAL A 1 89 ? 7.544 7.935 17.426 1.00 89.50 89 VAL A N 1
ATOM 719 C CA . VAL A 1 89 ? 6.658 7.143 18.299 1.00 89.50 89 VAL A CA 1
ATOM 720 C C . VAL A 1 89 ? 5.489 6.493 17.567 1.00 89.50 89 VAL A C 1
ATOM 722 O O . VAL A 1 89 ? 4.831 5.652 18.157 1.00 89.50 89 VAL A O 1
ATOM 725 N N . LEU A 1 90 ? 5.218 6.842 16.306 1.00 90.56 90 LEU A N 1
ATOM 726 C CA . LEU A 1 90 ? 4.151 6.210 15.529 1.00 90.56 90 LEU A CA 1
ATOM 727 C C . LEU A 1 90 ? 4.608 4.992 14.724 1.00 90.56 90 LEU A C 1
ATOM 729 O O . LEU A 1 90 ? 3.781 4.399 14.038 1.00 90.56 90 LEU A O 1
ATOM 733 N N . ASN A 1 91 ? 5.884 4.592 14.807 1.00 92.38 91 ASN A N 1
ATOM 734 C CA . ASN A 1 91 ? 6.352 3.380 14.133 1.00 92.38 91 ASN A CA 1
ATOM 735 C C . ASN A 1 91 ? 5.472 2.187 14.523 1.00 92.38 91 ASN A C 1
ATOM 737 O O . ASN A 1 91 ? 5.149 2.006 15.700 1.00 92.38 91 ASN A O 1
ATOM 741 N N . THR A 1 92 ? 5.125 1.360 13.545 1.00 93.31 92 THR A N 1
ATOM 742 C CA . THR A 1 92 ? 4.379 0.111 13.769 1.00 93.31 92 THR A CA 1
ATOM 743 C C . THR A 1 92 ? 5.297 -1.103 13.870 1.00 93.31 92 THR A C 1
ATOM 745 O O . THR A 1 92 ? 4.897 -2.148 14.375 1.00 93.31 92 THR A O 1
ATOM 748 N N . ASP A 1 93 ? 6.556 -0.949 13.469 1.00 92.12 93 ASP A N 1
ATOM 749 C CA . ASP A 1 93 ? 7.609 -1.923 13.707 1.00 92.12 93 ASP A CA 1
ATOM 750 C C . ASP A 1 93 ? 8.056 -1.916 15.180 1.00 92.12 93 ASP A C 1
ATOM 752 O O . ASP A 1 93 ? 8.692 -0.971 15.649 1.00 92.12 93 ASP A O 1
ATOM 756 N N . GLN A 1 94 ? 7.751 -2.994 15.906 1.00 91.19 94 GLN A N 1
ATOM 757 C CA . GLN A 1 94 ? 8.114 -3.151 17.321 1.00 91.19 94 GLN A CA 1
ATOM 758 C C . GLN A 1 94 ? 9.619 -3.351 17.554 1.00 91.19 94 GLN A C 1
ATOM 760 O O . GLN A 1 94 ? 10.070 -3.267 18.693 1.00 91.19 94 GLN A O 1
ATOM 765 N N . SER A 1 95 ? 10.413 -3.594 16.505 1.00 92.25 95 SER A N 1
ATOM 766 C CA . SER A 1 95 ? 11.876 -3.636 16.633 1.00 92.25 95 SER A CA 1
ATOM 767 C C . SER A 1 95 ? 12.510 -2.244 16.754 1.00 92.25 95 SER A C 1
ATOM 769 O O . SER A 1 95 ? 13.681 -2.127 17.116 1.00 92.25 95 SER A O 1
ATOM 771 N N . GLN A 1 96 ? 11.752 -1.178 16.474 1.00 92.75 96 GLN A N 1
ATOM 772 C CA . GLN A 1 96 ? 12.239 0.196 16.567 1.00 92.75 96 GLN A CA 1
ATOM 773 C C . GLN A 1 96 ? 12.345 0.656 18.030 1.00 92.75 96 GLN A C 1
ATOM 775 O O . GLN A 1 96 ? 11.495 0.298 18.842 1.00 92.75 96 GLN A O 1
ATOM 780 N N . PRO A 1 97 ? 13.315 1.523 18.388 1.00 91.44 97 PRO A N 1
ATOM 781 C CA . PRO A 1 97 ? 13.447 2.022 19.761 1.00 91.44 97 PRO A CA 1
ATOM 782 C C . PRO A 1 97 ? 12.201 2.748 20.277 1.00 91.44 97 PRO A C 1
ATOM 784 O O . PRO A 1 97 ? 11.885 2.665 21.460 1.00 91.44 97 PRO A O 1
ATOM 787 N N . LYS A 1 98 ? 11.513 3.462 19.377 1.00 90.81 98 LYS A N 1
ATOM 788 C CA . LYS A 1 98 ? 10.232 4.126 19.624 1.00 90.81 98 LYS A CA 1
ATOM 789 C C . LYS A 1 98 ? 9.184 3.533 18.693 1.00 90.81 98 LYS A C 1
ATOM 791 O O . LYS A 1 98 ? 9.423 3.491 17.484 1.00 90.81 98 LYS A O 1
ATOM 796 N N . HIS A 1 99 ? 8.043 3.122 19.241 1.00 93.50 99 HIS A N 1
ATOM 797 C CA . HIS A 1 99 ? 6.916 2.595 18.469 1.00 93.50 99 HIS A CA 1
ATOM 798 C C . HIS A 1 99 ? 5.564 2.828 19.157 1.00 93.50 99 HIS A C 1
ATOM 800 O O . HIS A 1 99 ? 5.483 3.001 20.374 1.00 93.50 99 HIS A O 1
ATOM 806 N N . ILE A 1 100 ? 4.479 2.785 18.381 1.00 92.88 100 ILE A N 1
ATOM 807 C CA . ILE A 1 100 ? 3.140 3.230 18.809 1.00 92.88 100 ILE A CA 1
ATOM 808 C C . ILE A 1 100 ? 2.592 2.425 19.994 1.00 92.88 100 ILE A C 1
ATOM 810 O O . ILE A 1 100 ? 1.900 2.955 20.863 1.00 92.88 100 ILE A O 1
ATOM 814 N N . PHE A 1 101 ? 2.977 1.152 20.086 1.00 93.81 101 PHE A N 1
ATOM 815 C CA . PHE A 1 101 ? 2.584 0.273 21.189 1.00 93.81 101 PHE A CA 1
ATOM 816 C C . PHE A 1 101 ? 3.214 0.657 22.544 1.00 93.81 101 PHE A C 1
ATOM 818 O O . PHE A 1 101 ? 2.658 0.319 23.586 1.00 93.81 101 PHE A O 1
ATOM 825 N N . GLN A 1 102 ? 4.327 1.404 22.570 1.00 92.31 102 GLN A N 1
ATOM 826 C CA . GLN A 1 102 ? 4.938 1.888 23.822 1.00 92.31 102 GLN A CA 1
ATOM 827 C C . GLN A 1 102 ? 4.196 3.085 24.422 1.00 92.31 102 GLN A C 1
ATOM 829 O O . GLN A 1 102 ? 4.244 3.289 25.632 1.00 92.31 102 GLN A O 1
ATOM 834 N N . ILE A 1 103 ? 3.488 3.867 23.603 1.00 88.31 103 ILE A N 1
ATOM 835 C CA . ILE A 1 103 ? 2.779 5.079 24.049 1.00 88.31 103 ILE A CA 1
ATOM 836 C C . ILE A 1 103 ? 1.300 4.823 24.387 1.00 88.31 103 ILE A C 1
ATOM 838 O O . ILE A 1 103 ? 0.510 5.756 24.529 1.00 88.31 103 ILE A O 1
ATOM 842 N N . GLY A 1 104 ? 0.924 3.553 24.567 1.00 86.31 104 GLY A N 1
ATOM 843 C CA . GLY A 1 104 ? -0.368 3.149 25.125 1.00 86.31 104 GLY A CA 1
ATOM 844 C C . GLY A 1 104 ? -1.329 2.467 24.156 1.00 86.31 104 GLY A C 1
ATOM 845 O O . GLY A 1 104 ? -2.430 2.127 24.579 1.00 86.31 104 GLY A O 1
ATOM 846 N N . LEU A 1 105 ? -0.943 2.245 22.895 1.00 94.56 105 LEU A N 1
ATOM 847 C CA . LEU A 1 105 ? -1.759 1.467 21.965 1.00 94.56 105 LEU A CA 1
ATOM 848 C C . LEU A 1 105 ? -1.707 -0.027 22.329 1.00 94.56 105 LEU A C 1
ATOM 850 O O . LEU A 1 105 ? -0.665 -0.665 22.189 1.00 94.56 105 LEU A O 1
ATOM 854 N N . GLN A 1 106 ? -2.835 -0.579 22.780 1.00 95.62 106 GLN A N 1
ATOM 855 C CA . GLN A 1 106 ? -2.993 -1.994 23.148 1.00 95.62 106 GLN A CA 1
ATOM 856 C C . GLN A 1 106 ? -4.307 -2.562 22.583 1.00 95.62 106 GLN A C 1
ATOM 858 O O . GLN A 1 106 ? -5.230 -2.857 23.341 1.00 95.62 106 GLN A O 1
ATOM 863 N N . PRO A 1 107 ? -4.435 -2.662 21.250 1.00 97.31 107 PRO A N 1
ATOM 864 C CA . PRO A 1 107 ? -5.655 -3.133 20.617 1.00 97.31 107 PRO A CA 1
ATOM 865 C C . PRO A 1 107 ? -5.864 -4.623 20.895 1.00 97.31 107 PRO A C 1
ATOM 867 O O . PRO A 1 107 ? -4.911 -5.401 20.941 1.00 97.31 107 PRO A O 1
ATOM 870 N N . GLU A 1 108 ? -7.126 -5.030 20.997 1.00 97.69 108 GLU A N 1
ATOM 871 C CA . GLU A 1 108 ? -7.524 -6.441 21.042 1.00 97.69 108 GLU A CA 1
ATOM 872 C C . GLU A 1 108 ? -7.211 -7.139 19.710 1.00 97.69 108 GLU A C 1
ATOM 874 O O . GLU A 1 108 ? -6.883 -8.324 19.678 1.00 97.69 108 GLU A O 1
ATOM 879 N N . LEU A 1 109 ? -7.282 -6.388 18.605 1.00 97.69 109 LEU A N 1
ATOM 880 C CA . LEU A 1 109 ? -7.015 -6.880 17.262 1.00 97.69 109 LEU A CA 1
ATOM 881 C C . LEU A 1 109 ? -6.111 -5.918 16.486 1.00 97.69 109 LEU A C 1
ATOM 883 O O . LEU A 1 109 ? -6.457 -4.758 16.275 1.00 97.69 109 LEU A O 1
ATOM 887 N N . SER A 1 110 ? -4.970 -6.422 16.017 1.00 97.62 110 SER A N 1
ATOM 888 C CA . SER A 1 110 ? -4.050 -5.707 15.123 1.00 97.62 110 SER A CA 1
ATOM 889 C C . SER A 1 110 ? -4.077 -6.336 13.734 1.00 97.62 110 SER A C 1
ATOM 891 O O . SER A 1 110 ? -3.871 -7.541 13.598 1.00 97.62 110 SER A O 1
ATOM 893 N N . ILE A 1 111 ? -4.330 -5.524 12.710 1.00 98.31 111 ILE A N 1
ATOM 894 C CA . ILE A 1 111 ? -4.483 -5.953 11.321 1.00 98.31 111 ILE A CA 1
ATOM 895 C C . ILE A 1 111 ? -3.538 -5.137 10.448 1.00 98.31 111 ILE A C 1
ATOM 897 O O . ILE A 1 111 ? -3.748 -3.947 10.218 1.00 98.31 111 ILE A O 1
ATOM 901 N N . GLN A 1 112 ? -2.507 -5.788 9.931 1.00 97.69 112 GLN A N 1
ATOM 902 C CA . GLN A 1 112 ? -1.565 -5.175 9.011 1.00 97.69 112 GLN A CA 1
ATOM 903 C C . GLN A 1 112 ? -2.039 -5.385 7.574 1.00 97.69 112 GLN A C 1
ATOM 905 O O . GLN A 1 112 ? -2.226 -6.526 7.150 1.00 97.69 112 GLN A O 1
ATOM 910 N N . VAL A 1 113 ? -2.197 -4.306 6.809 1.00 97.12 113 VAL A N 1
ATOM 911 C CA . VAL A 1 113 ? -2.470 -4.365 5.366 1.00 97.12 113 VAL A CA 1
ATOM 912 C C . VAL A 1 113 ? -1.169 -4.231 4.560 1.00 97.12 113 VAL A C 1
ATOM 914 O O . VAL A 1 113 ? -0.205 -3.625 5.043 1.00 97.12 113 VAL A O 1
ATOM 917 N N . PRO A 1 114 ? -1.100 -4.769 3.327 1.00 96.06 114 PRO A N 1
ATOM 918 C CA . PRO A 1 114 ? 0.060 -4.570 2.471 1.00 96.06 114 PRO A CA 1
ATOM 919 C C . PRO A 1 114 ? 0.221 -3.098 2.077 1.00 96.06 114 PRO A C 1
ATOM 921 O O . PRO A 1 114 ? -0.698 -2.486 1.530 1.00 96.06 114 PRO A O 1
ATOM 924 N N . ALA A 1 115 ? 1.411 -2.551 2.325 1.00 93.19 115 ALA A N 1
ATOM 925 C CA . ALA A 1 115 ? 1.764 -1.189 1.945 1.00 93.19 115 ALA A CA 1
ATOM 926 C C . ALA A 1 115 ? 2.202 -1.138 0.473 1.00 93.19 115 ALA A C 1
ATOM 928 O O . ALA A 1 115 ? 3.208 -1.745 0.098 1.00 93.19 115 ALA A O 1
ATOM 929 N N . PHE A 1 116 ? 1.464 -0.390 -0.347 1.00 92.94 116 PHE A N 1
ATOM 930 C CA . PHE A 1 116 ? 1.794 -0.137 -1.753 1.00 92.94 116 PHE A CA 1
ATOM 931 C C . PHE A 1 116 ? 2.473 1.233 -1.890 1.00 92.94 116 PHE A C 1
ATOM 933 O O . PHE A 1 116 ? 1.854 2.201 -2.319 1.00 92.94 116 PHE A O 1
ATOM 940 N N . ASN A 1 117 ? 3.718 1.341 -1.424 1.00 89.00 117 ASN A N 1
ATOM 941 C CA . ASN A 1 117 ? 4.483 2.587 -1.458 1.00 89.00 117 ASN A CA 1
ATOM 942 C C . ASN A 1 117 ? 5.781 2.404 -2.235 1.00 89.00 117 ASN A C 1
ATOM 944 O O . ASN A 1 117 ? 6.525 1.462 -1.954 1.00 89.00 117 ASN A O 1
ATOM 948 N N . ASP A 1 118 ? 6.052 3.333 -3.144 1.00 88.81 118 ASP A N 1
ATOM 949 C CA . ASP A 1 118 ? 7.259 3.400 -3.957 1.00 88.81 118 ASP A CA 1
ATOM 950 C C . ASP A 1 118 ? 7.552 2.091 -4.715 1.00 88.81 118 ASP A C 1
ATOM 952 O O . ASP A 1 118 ? 8.680 1.597 -4.741 1.00 88.81 118 ASP A O 1
ATOM 956 N N . ILE A 1 119 ? 6.507 1.499 -5.307 1.00 93.69 119 ILE A N 1
ATOM 957 C CA . ILE A 1 119 ? 6.587 0.247 -6.072 1.00 93.69 119 ILE A CA 1
ATOM 958 C C . ILE A 1 119 ? 6.581 0.572 -7.568 1.00 93.69 119 ILE A C 1
ATOM 960 O O . ILE A 1 119 ? 5.532 0.604 -8.207 1.00 93.69 119 ILE A O 1
ATOM 964 N N . LEU A 1 120 ? 7.763 0.828 -8.126 1.00 94.25 120 LEU A N 1
ATOM 965 C CA . LEU A 1 120 ? 7.933 1.144 -9.547 1.00 94.25 120 LEU A CA 1
ATOM 966 C C . LEU A 1 120 ? 7.712 -0.117 -10.392 1.00 94.25 120 LEU A C 1
ATOM 968 O O . LEU A 1 120 ? 8.475 -1.077 -10.294 1.00 94.25 120 LEU A O 1
ATOM 972 N N . ILE A 1 121 ? 6.651 -0.136 -11.201 1.00 94.56 121 ILE A N 1
ATOM 973 C CA . ILE A 1 121 ? 6.339 -1.274 -12.083 1.00 94.56 121 ILE A CA 1
ATOM 974 C C . ILE A 1 121 ? 6.134 -0.801 -13.515 1.00 94.56 121 ILE A C 1
ATOM 976 O O . ILE A 1 121 ? 6.652 -1.435 -14.440 1.00 94.56 121 ILE A O 1
ATOM 980 N N . LEU A 1 122 ? 5.373 0.282 -13.706 1.00 94.31 122 LEU A N 1
ATOM 981 C CA . LEU A 1 122 ? 5.121 0.818 -15.037 1.00 94.31 122 LEU A CA 1
ATOM 982 C C . LEU A 1 122 ? 6.351 1.570 -15.514 1.00 94.31 122 LEU A C 1
ATOM 984 O O . LEU A 1 122 ? 7.007 2.268 -14.744 1.00 94.31 122 LEU A O 1
ATOM 988 N N . PHE A 1 123 ? 6.628 1.486 -16.808 1.00 94.38 123 PHE A N 1
ATOM 989 C CA . PHE A 1 123 ? 7.753 2.194 -17.405 1.00 94.38 123 PHE A CA 1
ATOM 990 C C . PHE A 1 123 ? 7.732 3.694 -17.097 1.00 94.38 123 PHE A C 1
ATOM 992 O O . PHE A 1 123 ? 8.739 4.264 -16.689 1.00 94.38 123 PHE A O 1
ATOM 999 N N . ASN A 1 124 ? 6.557 4.314 -17.221 1.00 92.06 124 ASN A N 1
ATOM 1000 C CA . ASN A 1 124 ? 6.387 5.743 -16.977 1.00 92.06 124 ASN A CA 1
ATOM 1001 C C . ASN A 1 124 ? 6.568 6.137 -15.502 1.00 92.06 124 ASN A C 1
ATOM 1003 O O . ASN A 1 124 ? 6.864 7.300 -15.244 1.00 92.06 124 ASN A O 1
ATOM 1007 N N . ASP A 1 125 ? 6.456 5.206 -14.544 1.00 93.25 125 ASP A N 1
ATOM 1008 C CA . ASP A 1 125 ? 6.698 5.518 -13.127 1.00 93.25 125 ASP A CA 1
ATOM 1009 C C . ASP A 1 125 ? 8.158 5.945 -12.888 1.00 93.25 125 ASP A C 1
ATOM 1011 O O . ASP A 1 125 ? 8.433 6.789 -12.036 1.00 93.25 125 ASP A O 1
ATOM 1015 N N . TYR A 1 126 ? 9.102 5.410 -13.669 1.00 93.69 126 TYR A N 1
ATOM 1016 C CA . TYR A 1 126 ? 10.515 5.799 -13.605 1.00 93.69 126 TYR A CA 1
ATOM 1017 C C . TYR A 1 126 ? 10.752 7.212 -14.140 1.00 93.69 126 TYR A C 1
ATOM 1019 O O . TYR A 1 126 ? 11.768 7.817 -13.821 1.00 93.69 126 TYR A O 1
ATOM 1027 N N . PHE A 1 127 ? 9.829 7.758 -14.927 1.00 92.00 127 PHE A N 1
ATOM 1028 C CA . PHE A 1 127 ? 9.976 9.078 -15.539 1.00 92.00 127 PHE A CA 1
ATOM 1029 C C . PHE A 1 127 ? 9.144 10.161 -14.838 1.00 92.00 127 PHE A C 1
ATOM 1031 O O . PHE A 1 127 ? 9.100 11.307 -15.284 1.00 92.00 127 PHE A O 1
ATOM 1038 N N . ASP A 1 128 ? 8.531 9.823 -13.701 1.00 90.25 128 ASP A N 1
ATOM 1039 C CA . ASP A 1 128 ? 7.848 10.784 -12.844 1.00 90.25 128 ASP A CA 1
ATOM 1040 C C . ASP A 1 128 ? 8.848 11.755 -12.184 1.00 90.25 128 ASP A C 1
ATOM 1042 O O . ASP A 1 128 ? 10.006 11.436 -11.896 1.00 90.25 128 ASP A O 1
ATOM 1046 N N . GLN A 1 129 ? 8.419 12.990 -11.930 1.00 86.00 129 GLN A N 1
ATOM 1047 C CA . GLN A 1 129 ? 9.276 13.988 -11.292 1.00 86.00 129 GLN A CA 1
ATOM 1048 C C . GLN A 1 129 ? 9.676 13.583 -9.863 1.00 86.00 129 GLN A C 1
ATOM 1050 O O . GLN A 1 129 ? 10.785 13.904 -9.431 1.00 86.00 129 GLN A O 1
ATOM 1055 N N . ALA A 1 130 ? 8.813 12.870 -9.138 1.00 86.69 130 ALA A N 1
ATOM 1056 C CA . ALA A 1 130 ? 9.094 12.384 -7.791 1.00 86.69 130 ALA A CA 1
ATOM 1057 C C . ALA A 1 130 ? 10.123 11.239 -7.764 1.00 86.69 130 ALA A C 1
ATOM 1059 O O . ALA A 1 130 ? 10.713 10.980 -6.718 1.00 86.69 130 ALA A O 1
ATOM 1060 N N . THR A 1 131 ? 10.372 10.580 -8.899 1.00 89.00 131 THR A N 1
ATOM 1061 C CA . THR A 1 131 ? 11.302 9.443 -9.018 1.00 89.00 131 THR A CA 1
ATOM 1062 C C . THR A 1 131 ? 12.589 9.810 -9.758 1.00 89.00 131 THR A C 1
ATOM 1064 O O . THR A 1 131 ? 13.497 8.988 -9.858 1.00 89.00 131 THR A O 1
ATOM 1067 N N . LYS A 1 132 ? 12.730 11.067 -10.203 1.00 90.44 132 LYS A N 1
ATOM 1068 C CA . LYS A 1 132 ? 13.868 11.575 -10.989 1.00 90.44 132 LYS A CA 1
ATOM 1069 C C . LYS A 1 132 ? 15.239 11.203 -10.433 1.00 90.44 132 LYS A C 1
ATOM 1071 O O . LYS A 1 132 ? 16.089 10.721 -11.183 1.00 90.44 132 LYS A O 1
ATOM 1076 N N . ASP A 1 133 ? 15.476 11.460 -9.150 1.00 91.50 133 ASP A N 1
ATOM 1077 C CA . ASP A 1 133 ? 16.789 11.232 -8.538 1.00 91.50 133 ASP A CA 1
ATOM 1078 C C . ASP A 1 133 ? 17.105 9.736 -8.479 1.00 91.50 133 ASP A C 1
ATOM 1080 O O . ASP A 1 133 ? 18.221 9.313 -8.787 1.00 91.50 133 ASP A O 1
ATOM 1084 N N . TYR A 1 134 ? 16.089 8.927 -8.171 1.00 90.81 134 TYR A N 1
ATOM 1085 C CA . TYR A 1 134 ? 16.189 7.477 -8.185 1.00 90.81 134 TYR A CA 1
ATOM 1086 C C . TYR A 1 134 ? 16.509 6.961 -9.594 1.00 90.81 134 TYR A C 1
ATOM 1088 O O . TYR A 1 134 ? 17.509 6.266 -9.780 1.00 90.81 134 TYR A O 1
ATOM 1096 N N . THR A 1 135 ? 15.745 7.367 -10.606 1.00 91.25 135 THR A N 1
ATOM 1097 C CA . THR A 1 135 ? 15.953 6.929 -11.993 1.00 91.25 135 THR A CA 1
ATOM 1098 C C . THR A 1 135 ? 17.302 7.384 -12.534 1.00 91.25 135 THR A C 1
ATOM 1100 O O . THR A 1 135 ? 18.041 6.583 -13.103 1.00 91.25 135 THR A O 1
ATOM 1103 N N . THR A 1 136 ? 17.702 8.630 -12.269 1.00 91.06 136 THR A N 1
ATOM 1104 C CA . THR A 1 136 ? 19.031 9.132 -12.653 1.00 91.06 136 THR A CA 1
ATOM 1105 C C . THR A 1 136 ? 20.143 8.312 -11.995 1.00 91.06 136 THR A C 1
ATOM 1107 O O . THR A 1 136 ? 21.136 8.008 -12.648 1.00 91.06 136 THR A O 1
ATOM 1110 N N . SER A 1 137 ? 19.978 7.890 -10.737 1.00 92.94 137 SER A N 1
ATOM 1111 C CA . SER A 1 137 ? 20.952 7.015 -10.070 1.00 92.94 137 SER A CA 1
ATOM 1112 C C . SER A 1 137 ? 20.995 5.595 -10.648 1.00 92.94 137 SER A C 1
ATOM 1114 O O . SER A 1 137 ? 22.056 4.974 -10.658 1.00 92.94 137 SER A O 1
ATOM 1116 N N . LEU A 1 138 ? 19.862 5.094 -11.149 1.00 92.38 138 LEU A N 1
ATOM 1117 C CA . LEU A 1 138 ? 19.723 3.739 -11.678 1.00 92.38 138 LEU A CA 1
ATOM 1118 C C . LEU A 1 138 ? 20.293 3.601 -13.097 1.00 92.38 138 LEU A C 1
ATOM 1120 O O . LEU A 1 138 ? 21.004 2.639 -13.379 1.00 92.38 138 LEU A O 1
ATOM 1124 N N . ILE A 1 139 ? 19.967 4.540 -13.991 1.00 92.50 139 ILE A N 1
ATOM 1125 C CA . ILE A 1 139 ? 20.282 4.442 -15.429 1.00 92.50 139 ILE A CA 1
ATOM 1126 C C . ILE A 1 139 ? 21.011 5.665 -16.000 1.00 92.50 139 ILE A C 1
ATOM 1128 O O . ILE A 1 139 ? 21.338 5.672 -17.184 1.00 92.50 139 ILE A O 1
ATOM 1132 N N . GLY A 1 140 ? 21.281 6.700 -15.202 1.00 90.44 140 GLY A N 1
ATOM 1133 C CA . GLY A 1 140 ? 22.055 7.877 -15.620 1.00 90.44 140 GLY A CA 1
ATOM 1134 C C . GLY A 1 140 ? 21.285 8.947 -16.404 1.00 90.44 140 GLY A C 1
ATOM 1135 O O . GLY A 1 140 ? 21.877 9.964 -16.759 1.00 90.44 140 GLY A O 1
ATOM 1136 N N . GLN A 1 141 ? 19.990 8.762 -16.676 1.00 88.38 141 GLN A N 1
ATOM 1137 C CA . GLN A 1 141 ? 19.160 9.713 -17.428 1.00 88.38 141 GLN A CA 1
ATOM 1138 C C . GLN A 1 141 ? 17.685 9.648 -17.021 1.00 88.38 141 GLN A C 1
ATOM 1140 O O . GLN A 1 141 ? 17.241 8.651 -16.461 1.00 88.38 141 GLN A O 1
ATOM 1145 N N . HIS A 1 142 ? 16.929 10.701 -17.347 1.00 86.12 142 HIS A N 1
ATOM 1146 C CA . HIS A 1 142 ? 15.503 10.841 -17.006 1.00 86.12 142 HIS A CA 1
ATOM 1147 C C . HIS A 1 142 ? 14.610 11.158 -18.217 1.00 86.12 142 HIS A C 1
ATOM 1149 O O . HIS A 1 142 ? 13.471 11.582 -18.068 1.00 86.12 142 HIS A O 1
ATOM 1155 N N . ASP A 1 143 ? 15.139 10.991 -19.430 1.00 87.44 143 ASP A N 1
ATOM 1156 C CA . ASP A 1 143 ? 14.375 11.127 -20.670 1.00 87.44 143 ASP A CA 1
ATOM 1157 C C . ASP A 1 143 ? 14.197 9.735 -21.299 1.00 87.44 143 ASP A C 1
ATOM 1159 O O . ASP A 1 143 ? 15.202 9.103 -21.659 1.00 87.44 143 ASP A O 1
ATOM 1163 N N . PRO A 1 144 ? 12.953 9.236 -21.435 1.00 86.69 144 PRO A N 1
ATOM 1164 C CA . PRO A 1 144 ? 12.700 7.918 -22.003 1.00 86.69 144 PRO A CA 1
ATOM 1165 C C . PRO A 1 144 ? 13.099 7.809 -23.482 1.00 86.69 144 PRO A C 1
ATOM 1167 O O . PRO A 1 144 ? 13.393 6.712 -23.949 1.00 86.69 144 PRO A O 1
ATOM 1170 N N . SER A 1 145 ? 13.147 8.922 -24.225 1.00 86.56 145 SER A N 1
ATOM 1171 C CA . SER A 1 145 ? 13.483 8.924 -25.658 1.00 86.56 145 SER A CA 1
ATOM 1172 C C . SER A 1 145 ? 14.969 8.686 -25.945 1.00 86.56 145 SER A C 1
ATOM 1174 O O . SER A 1 145 ? 15.336 8.340 -27.067 1.00 86.56 145 SER A O 1
ATOM 1176 N N . CYS A 1 146 ? 15.820 8.837 -24.929 1.00 87.75 146 CYS A N 1
ATOM 1177 C CA . CYS A 1 146 ? 17.268 8.720 -25.055 1.00 87.75 146 CYS A CA 1
ATOM 1178 C C . CYS A 1 146 ? 17.806 7.348 -24.606 1.00 87.75 146 CYS A C 1
ATOM 1180 O O . CYS A 1 146 ? 19.015 7.211 -24.438 1.00 87.75 146 CYS A O 1
ATOM 1182 N N . LEU A 1 147 ? 16.952 6.378 -24.256 1.00 91.56 147 LEU A N 1
ATOM 1183 C CA . LEU A 1 147 ? 17.397 5.154 -23.576 1.00 91.56 147 LEU A CA 1
ATOM 1184 C C . LEU A 1 147 ? 18.034 4.146 -24.533 1.00 91.56 147 LEU A C 1
ATOM 1186 O O . LEU A 1 147 ? 17.504 3.870 -25.607 1.00 91.56 147 LEU A O 1
ATOM 1190 N N . SER A 1 148 ? 19.130 3.534 -24.093 1.00 93.69 148 SER A N 1
ATOM 1191 C CA . SER A 1 148 ? 19.679 2.325 -24.699 1.00 93.69 148 SER A CA 1
ATOM 1192 C C . SER A 1 148 ? 18.891 1.080 -24.283 1.00 93.69 148 SER A C 1
ATOM 1194 O O . SER A 1 148 ? 18.240 1.050 -23.233 1.00 93.69 148 SER A O 1
ATOM 1196 N N . ASP A 1 149 ? 19.020 0.006 -25.062 1.00 92.31 149 ASP A N 1
ATOM 1197 C CA . ASP A 1 149 ? 18.410 -1.291 -24.745 1.00 92.31 149 ASP A CA 1
ATOM 1198 C C . ASP A 1 149 ? 18.850 -1.827 -23.369 1.00 92.31 149 ASP A C 1
ATOM 1200 O O . ASP A 1 149 ? 18.048 -2.415 -22.639 1.00 92.31 149 ASP A O 1
ATOM 1204 N N . ASP A 1 150 ? 20.101 -1.578 -22.967 1.00 94.50 150 ASP A N 1
ATOM 1205 C CA . ASP A 1 150 ? 20.619 -1.980 -21.655 1.00 94.50 150 ASP A CA 1
ATOM 1206 C C . ASP A 1 150 ? 19.967 -1.195 -20.505 1.00 94.50 150 ASP A C 1
ATOM 1208 O O . ASP A 1 150 ? 19.662 -1.764 -19.450 1.00 94.50 150 ASP A O 1
ATOM 1212 N N . GLN A 1 151 ? 19.698 0.100 -20.698 1.00 94.56 151 GLN A N 1
ATOM 1213 C CA . GLN A 1 151 ? 18.984 0.914 -19.708 1.00 94.56 151 GLN A CA 1
ATOM 1214 C C . GLN A 1 151 ? 17.519 0.476 -19.599 1.00 94.56 151 GLN A C 1
ATOM 1216 O O . GLN A 1 151 ? 17.002 0.312 -18.493 1.00 94.56 151 GLN A O 1
ATOM 1221 N N . ILE A 1 152 ? 16.871 0.194 -20.731 1.00 92.44 152 ILE A N 1
ATOM 1222 C CA . ILE A 1 152 ? 15.514 -0.360 -20.772 1.00 92.44 152 ILE A CA 1
ATOM 1223 C C . ILE A 1 152 ? 15.455 -1.709 -20.033 1.00 92.44 152 ILE A C 1
ATOM 1225 O O . ILE A 1 152 ? 14.584 -1.934 -19.189 1.00 92.44 152 ILE A O 1
ATOM 1229 N N . ARG A 1 153 ? 16.426 -2.596 -20.279 1.00 93.56 153 ARG A N 1
ATOM 1230 C CA . ARG A 1 153 ? 16.558 -3.868 -19.558 1.00 93.56 153 ARG A CA 1
ATOM 1231 C C . ARG A 1 153 ? 16.789 -3.661 -18.061 1.00 93.56 153 ARG A C 1
ATOM 1233 O O . ARG A 1 153 ? 16.280 -4.438 -17.256 1.00 93.56 153 ARG A O 1
ATOM 1240 N N . THR A 1 154 ? 17.533 -2.632 -17.672 1.00 95.50 154 THR A N 1
ATOM 124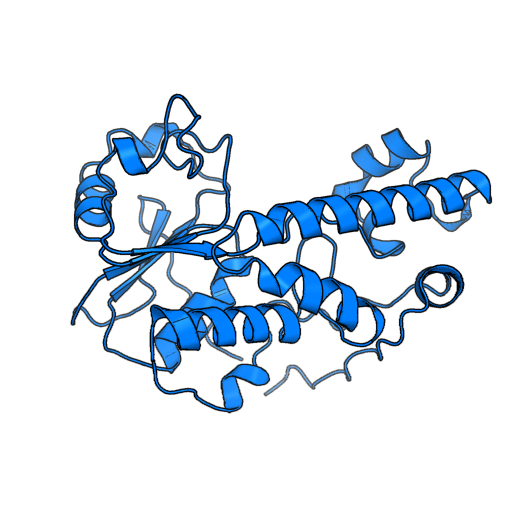1 C CA . THR A 1 154 ? 17.747 -2.295 -16.258 1.00 95.50 154 THR A CA 1
ATOM 1242 C C . THR A 1 154 ? 16.431 -1.903 -15.584 1.00 95.50 154 THR A C 1
ATOM 1244 O O . THR A 1 154 ? 16.119 -2.443 -14.525 1.00 95.50 154 THR A O 1
ATOM 1247 N N . ILE A 1 155 ? 15.605 -1.075 -16.237 1.00 94.75 155 ILE A N 1
ATOM 1248 C CA . ILE A 1 155 ? 14.252 -0.726 -15.766 1.00 94.75 155 ILE A CA 1
ATOM 1249 C C . ILE A 1 155 ? 13.370 -1.978 -15.631 1.00 94.75 155 ILE A C 1
ATOM 1251 O O . ILE A 1 155 ? 12.661 -2.138 -14.637 1.00 94.75 155 ILE A O 1
ATOM 1255 N N . TYR A 1 156 ? 13.418 -2.899 -16.605 1.00 94.81 156 TYR A N 1
ATOM 1256 C CA . TYR A 1 156 ? 12.703 -4.178 -16.507 1.00 94.81 156 TYR A CA 1
ATOM 1257 C C . TYR A 1 156 ? 13.058 -4.923 -15.216 1.00 94.81 156 TYR A C 1
ATOM 1259 O O . TYR A 1 156 ? 12.181 -5.286 -14.430 1.00 94.81 156 TYR A O 1
ATOM 1267 N N . LEU A 1 157 ? 14.359 -5.156 -15.022 1.00 96.25 157 LEU A N 1
ATOM 1268 C CA . LEU A 1 157 ? 14.880 -5.963 -13.928 1.00 96.25 157 LEU A CA 1
ATOM 1269 C C . LEU A 1 157 ? 14.614 -5.309 -12.577 1.00 96.25 157 LEU A C 1
ATOM 1271 O O . LEU A 1 157 ? 14.284 -6.023 -11.631 1.00 96.25 157 LEU A O 1
ATOM 1275 N N . ASP A 1 158 ? 14.719 -3.984 -12.486 1.00 96.69 158 ASP A N 1
ATOM 1276 C CA . ASP A 1 158 ? 14.368 -3.272 -11.264 1.00 96.69 158 ASP A CA 1
ATOM 1277 C C . ASP A 1 158 ? 12.880 -3.441 -10.935 1.00 96.69 158 ASP A C 1
ATOM 1279 O O . ASP A 1 158 ? 12.554 -3.873 -9.832 1.00 96.69 158 ASP A O 1
ATOM 1283 N N . GLY A 1 159 ? 11.969 -3.243 -11.891 1.00 96.06 159 GLY A N 1
ATOM 1284 C CA . GLY A 1 159 ? 10.544 -3.405 -11.597 1.00 96.06 159 GLY A CA 1
ATOM 1285 C C . GLY A 1 159 ? 10.171 -4.849 -11.223 1.00 96.06 159 GLY A C 1
ATOM 1286 O O . GLY A 1 159 ? 9.318 -5.063 -10.361 1.00 96.06 159 GLY A O 1
ATOM 1287 N N . GLU A 1 160 ? 10.864 -5.863 -11.765 1.00 96.56 160 GLU A N 1
ATOM 1288 C CA . GLU A 1 160 ? 10.733 -7.246 -11.269 1.00 96.56 160 GLU A CA 1
ATOM 1289 C C . GLU A 1 160 ? 11.179 -7.377 -9.805 1.00 96.56 160 GLU A C 1
ATOM 1291 O O . GLU A 1 160 ? 10.516 -8.043 -9.002 1.00 96.56 160 GLU A O 1
ATOM 1296 N N . GLN A 1 161 ? 12.273 -6.717 -9.417 1.00 97.31 161 GLN A N 1
ATOM 1297 C CA . GLN A 1 161 ? 12.720 -6.680 -8.024 1.00 97.31 161 GLN A CA 1
ATOM 1298 C C . GLN A 1 161 ? 11.718 -5.952 -7.117 1.00 97.31 161 GLN A C 1
ATOM 1300 O O . GLN A 1 161 ? 11.463 -6.438 -6.007 1.00 97.31 161 GLN A O 1
ATOM 1305 N N . GLN A 1 162 ? 11.109 -4.854 -7.580 1.00 96.88 162 GLN A N 1
ATOM 1306 C CA . GLN A 1 162 ? 10.056 -4.140 -6.847 1.00 96.88 162 GLN A CA 1
ATOM 1307 C C . GLN A 1 162 ? 8.830 -5.033 -6.626 1.00 96.88 162 GLN A C 1
ATOM 1309 O O . GLN A 1 162 ? 8.339 -5.126 -5.498 1.00 96.88 162 GLN A O 1
ATOM 1314 N N . ILE A 1 163 ? 8.394 -5.780 -7.648 1.00 97.12 163 ILE A N 1
ATOM 1315 C CA . ILE A 1 163 ? 7.316 -6.770 -7.513 1.00 97.12 163 ILE A CA 1
ATOM 1316 C C . ILE A 1 163 ? 7.694 -7.820 -6.467 1.00 97.12 163 ILE A C 1
ATOM 1318 O O . ILE A 1 163 ? 6.928 -8.062 -5.537 1.00 97.12 163 ILE A O 1
ATOM 1322 N N . GLN A 1 164 ? 8.887 -8.419 -6.545 1.00 97.62 164 GLN A N 1
ATOM 1323 C CA . GLN A 1 164 ? 9.301 -9.426 -5.560 1.00 97.62 164 GLN A CA 1
ATOM 1324 C C . GLN A 1 164 ? 9.365 -8.863 -4.135 1.00 97.62 164 GLN A C 1
ATOM 1326 O O . GLN A 1 164 ? 8.978 -9.545 -3.183 1.00 97.62 164 GLN A O 1
ATOM 1331 N N . LYS A 1 165 ? 9.828 -7.620 -3.968 1.00 96.31 165 LYS A N 1
ATOM 1332 C CA . LYS A 1 165 ? 9.815 -6.915 -2.681 1.00 96.31 165 LYS A CA 1
ATOM 1333 C C . LYS A 1 165 ? 8.384 -6.735 -2.173 1.00 96.31 165 LYS A C 1
ATOM 1335 O O . LYS A 1 165 ? 8.116 -7.073 -1.022 1.00 96.31 165 LYS A O 1
ATOM 1340 N N . PHE A 1 166 ? 7.466 -6.290 -3.027 1.00 97.31 166 PHE A N 1
ATOM 1341 C CA . PHE A 1 166 ? 6.058 -6.135 -2.678 1.00 97.31 166 PHE A CA 1
ATOM 1342 C C . PHE A 1 166 ? 5.405 -7.470 -2.281 1.00 97.31 166 PHE A C 1
ATOM 1344 O O . PHE A 1 166 ? 4.744 -7.551 -1.245 1.00 97.31 166 PHE A O 1
ATOM 1351 N N . LEU A 1 167 ? 5.662 -8.550 -3.024 1.00 98.06 167 LEU A N 1
ATOM 1352 C CA . LEU A 1 167 ? 5.163 -9.891 -2.700 1.00 98.06 167 LEU A CA 1
ATOM 1353 C C . LEU A 1 167 ? 5.684 -10.394 -1.346 1.00 98.06 167 LEU A C 1
ATOM 1355 O O . LEU A 1 167 ? 4.929 -10.987 -0.576 1.00 98.06 167 LEU A O 1
ATOM 1359 N N . ARG A 1 168 ? 6.962 -10.146 -1.022 1.00 96.81 168 ARG A N 1
ATOM 1360 C CA . ARG A 1 168 ? 7.511 -10.451 0.312 1.00 96.81 168 ARG A CA 1
ATOM 1361 C C . ARG A 1 168 ? 6.818 -9.638 1.403 1.00 96.81 168 ARG A C 1
ATOM 1363 O O . ARG A 1 168 ? 6.476 -10.204 2.435 1.00 96.81 168 ARG A O 1
ATOM 1370 N N . ASN A 1 169 ? 6.563 -8.353 1.162 1.00 94.69 169 ASN A N 1
ATOM 1371 C CA . ASN A 1 169 ? 5.846 -7.506 2.114 1.00 94.69 169 ASN A CA 1
ATOM 1372 C C . ASN A 1 169 ? 4.422 -8.015 2.360 1.00 94.69 169 ASN A C 1
ATOM 1374 O O . ASN A 1 169 ? 4.023 -8.129 3.514 1.00 94.69 169 ASN A O 1
ATOM 1378 N N . CYS A 1 170 ? 3.687 -8.393 1.308 1.00 97.12 170 CYS A N 1
ATOM 1379 C CA . CYS A 1 170 ? 2.346 -8.972 1.428 1.00 97.12 170 CYS A CA 1
ATOM 1380 C C . CYS A 1 170 ? 2.334 -10.201 2.346 1.00 97.12 170 CYS A C 1
ATOM 1382 O O . CYS A 1 170 ? 1.496 -10.296 3.241 1.00 97.12 170 CYS A O 1
ATOM 1384 N N . ARG A 1 171 ? 3.310 -11.104 2.179 1.00 97.31 171 ARG A N 1
ATOM 1385 C CA . ARG A 1 171 ? 3.444 -12.330 2.988 1.00 97.31 171 ARG A CA 1
ATOM 1386 C C . ARG A 1 171 ? 3.699 -12.077 4.473 1.00 97.31 171 ARG A C 1
ATOM 1388 O O . ARG A 1 171 ? 3.420 -12.955 5.279 1.00 97.31 171 ARG A O 1
ATOM 1395 N N . ASN A 1 172 ? 4.183 -10.890 4.825 1.00 95.38 172 ASN A N 1
ATOM 1396 C CA . ASN A 1 172 ? 4.442 -10.485 6.205 1.00 95.38 172 ASN A CA 1
ATOM 1397 C C . ASN A 1 172 ? 3.286 -9.672 6.815 1.00 95.38 172 ASN A C 1
ATOM 1399 O O . ASN A 1 172 ? 3.457 -9.064 7.866 1.00 95.38 172 ASN A O 1
ATOM 1403 N N . THR A 1 173 ? 2.131 -9.614 6.149 1.00 97.19 173 THR A N 1
ATOM 1404 C CA . THR A 1 173 ? 0.951 -8.876 6.624 1.00 97.19 173 THR A CA 1
ATOM 1405 C C . THR A 1 173 ? -0.114 -9.820 7.180 1.00 97.19 173 THR A C 1
ATOM 1407 O O . THR A 1 173 ? 0.063 -11.038 7.206 1.00 97.19 173 THR A O 1
ATOM 1410 N N . SER A 1 174 ? -1.267 -9.278 7.581 1.00 98.12 174 SER A N 1
ATOM 1411 C CA . SER A 1 174 ? -2.436 -10.084 7.947 1.00 98.12 174 SER A CA 1
ATOM 1412 C 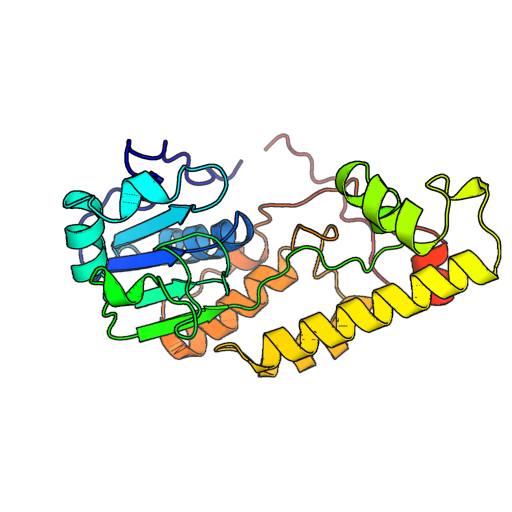C . SER A 1 174 ? -3.109 -10.769 6.746 1.00 98.12 174 SER A C 1
ATOM 1414 O O . SER A 1 174 ? -4.049 -11.535 6.956 1.00 98.12 174 SER A O 1
ATOM 1416 N N . PHE A 1 175 ? -2.631 -10.529 5.516 1.00 97.81 175 PHE A N 1
ATOM 1417 C CA . PHE A 1 175 ? -3.199 -11.032 4.258 1.00 97.81 175 PHE A CA 1
ATOM 1418 C C . PHE A 1 175 ? -2.126 -11.643 3.332 1.00 97.81 175 PHE A C 1
ATOM 1420 O O . PHE A 1 175 ? -1.930 -11.163 2.210 1.00 97.81 175 PHE A O 1
ATOM 1427 N N . PRO A 1 176 ? -1.386 -12.679 3.770 1.00 97.62 176 PRO A N 1
ATOM 1428 C CA . PRO A 1 176 ? -0.326 -13.285 2.963 1.00 97.62 176 PRO A CA 1
ATOM 1429 C C . PRO A 1 176 ? -0.804 -13.813 1.600 1.00 97.62 176 PRO A C 1
ATOM 1431 O O . PRO A 1 176 ? -0.064 -13.725 0.620 1.00 97.62 176 PRO A O 1
ATOM 1434 N N . GLU A 1 177 ? -2.049 -14.282 1.512 1.00 97.75 177 GLU A N 1
ATOM 1435 C CA . GLU A 1 177 ? -2.710 -14.749 0.288 1.00 97.75 177 GLU A CA 1
ATOM 1436 C C . GLU A 1 177 ? -2.861 -13.658 -0.783 1.00 97.75 177 GLU A C 1
ATOM 1438 O O . GLU A 1 177 ? -3.013 -13.954 -1.971 1.00 97.75 177 GLU A O 1
ATOM 1443 N N . PHE A 1 178 ? -2.780 -12.382 -0.396 1.00 98.31 178 PHE A N 1
ATOM 1444 C CA . PHE A 1 178 ? -2.817 -11.286 -1.355 1.00 98.31 178 PHE A CA 1
ATOM 1445 C C . PHE A 1 178 ? -1.572 -11.256 -2.249 1.00 98.31 178 PHE A C 1
ATOM 1447 O O . PHE A 1 178 ? -1.646 -10.757 -3.369 1.00 98.31 178 PHE A O 1
ATOM 1454 N N . ALA A 1 179 ? -0.446 -11.827 -1.804 1.00 98.44 179 ALA A N 1
ATOM 1455 C CA . ALA A 1 179 ? 0.743 -11.958 -2.641 1.00 98.44 179 ALA A CA 1
ATOM 1456 C C . ALA A 1 179 ? 0.443 -12.791 -3.898 1.00 98.44 179 ALA A C 1
ATOM 1458 O O . ALA A 1 179 ? 0.784 -12.391 -5.012 1.00 98.44 179 ALA A O 1
ATOM 1459 N N . ASP A 1 180 ? -0.228 -13.927 -3.724 1.00 98.25 180 ASP A N 1
ATOM 1460 C CA . ASP A 1 180 ? -0.538 -14.831 -4.829 1.00 98.25 180 ASP A CA 1
ATOM 1461 C C . ASP A 1 180 ? -1.621 -14.219 -5.725 1.00 98.25 180 ASP A C 1
ATOM 1463 O O . ASP A 1 180 ? -1.441 -14.142 -6.939 1.00 98.25 180 ASP A O 1
ATOM 1467 N N . TYR A 1 181 ? -2.663 -13.621 -5.128 1.00 98.50 181 TYR A N 1
ATOM 1468 C CA . TYR A 1 181 ? -3.655 -12.853 -5.885 1.00 98.50 181 TYR A CA 1
ATOM 1469 C C . TYR A 1 181 ? -3.010 -11.750 -6.730 1.00 98.50 181 TYR A C 1
ATOM 1471 O O . TYR A 1 181 ? -3.308 -11.634 -7.918 1.00 98.50 181 TYR A O 1
ATOM 1479 N N . PHE A 1 182 ? -2.124 -10.940 -6.144 1.00 98.25 182 PHE A N 1
ATOM 1480 C CA . PHE A 1 182 ? -1.453 -9.872 -6.873 1.00 98.25 182 PHE A CA 1
ATOM 1481 C C . PHE A 1 182 ? -0.670 -10.452 -8.045 1.00 98.25 182 PHE A C 1
ATOM 1483 O O . PHE A 1 182 ? -0.883 -10.021 -9.174 1.00 98.25 182 PHE A O 1
ATOM 1490 N N . LYS A 1 183 ? 0.176 -11.461 -7.799 1.00 97.88 183 LYS A N 1
ATOM 1491 C CA . LYS A 1 183 ? 1.016 -12.099 -8.821 1.00 97.88 183 LYS A CA 1
ATOM 1492 C C . LYS A 1 183 ? 0.200 -12.647 -9.995 1.00 97.88 183 LYS A C 1
ATOM 1494 O O . LYS A 1 183 ? 0.617 -12.476 -11.139 1.00 97.88 183 LYS A O 1
ATOM 1499 N N . ASP A 1 184 ? -0.947 -13.252 -9.717 1.00 98.00 184 ASP A N 1
ATOM 1500 C CA . ASP A 1 184 ? -1.776 -13.894 -10.738 1.00 98.00 184 ASP A CA 1
ATOM 1501 C C . ASP A 1 184 ? -2.612 -12.891 -11.548 1.00 98.00 184 ASP A C 1
ATOM 1503 O O . ASP A 1 184 ? -3.038 -13.196 -12.663 1.00 98.00 184 ASP A O 1
ATOM 1507 N N . ASN A 1 185 ? -2.840 -11.684 -11.015 1.00 97.44 185 ASN A N 1
ATOM 1508 C CA . ASN A 1 185 ? -3.810 -10.747 -11.582 1.00 97.44 185 ASN A CA 1
ATOM 1509 C C . ASN A 1 185 ? -3.220 -9.415 -12.042 1.00 97.44 185 ASN A C 1
ATOM 1511 O O . ASN A 1 185 ? -3.829 -8.775 -12.892 1.00 97.44 185 ASN A O 1
ATOM 1515 N N . TYR A 1 186 ?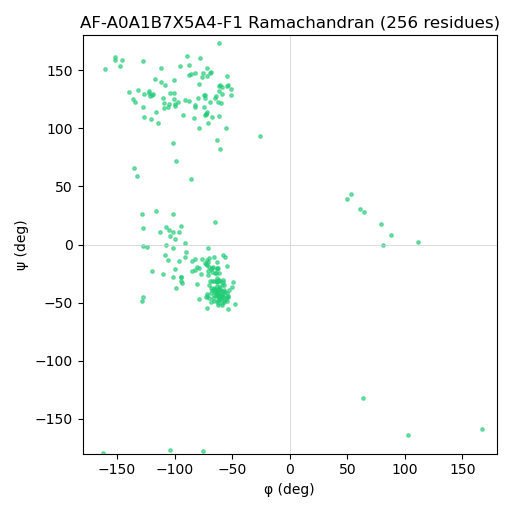 -2.062 -8.968 -11.547 1.00 96.12 186 TYR A N 1
ATOM 1516 C CA . TYR A 1 186 ? -1.604 -7.594 -11.794 1.00 96.12 186 TYR A CA 1
ATOM 1517 C C . TYR A 1 186 ? -1.370 -7.266 -13.278 1.00 96.12 186 TYR A C 1
ATOM 1519 O O . TYR A 1 186 ? -1.496 -6.111 -13.664 1.00 96.12 186 TYR A O 1
ATOM 1527 N N . LEU A 1 187 ? -1.093 -8.261 -14.129 1.00 95.62 187 LEU A N 1
ATOM 1528 C CA . LEU A 1 187 ? -0.939 -8.072 -15.578 1.00 95.62 187 LEU A CA 1
ATOM 1529 C C . LEU A 1 187 ? -2.276 -7.990 -16.333 1.00 95.62 187 LEU A C 1
ATOM 1531 O O . LEU A 1 187 ? -2.381 -7.283 -17.337 1.00 95.62 187 LEU A O 1
ATOM 1535 N N . SER A 1 188 ? -3.294 -8.726 -15.880 1.00 95.25 188 SER A N 1
ATOM 1536 C CA . SER A 1 188 ? -4.608 -8.825 -16.534 1.00 95.25 188 SER A CA 1
ATOM 1537 C C . SER A 1 188 ? -5.630 -7.842 -15.967 1.00 95.25 188 SER A C 1
ATOM 1539 O O . SER A 1 188 ? -6.524 -7.399 -16.681 1.00 95.25 188 SER A O 1
ATOM 1541 N N . THR A 1 189 ? -5.474 -7.481 -14.698 1.00 93.50 189 THR A N 1
ATOM 1542 C CA . THR A 1 189 ? -6.372 -6.637 -13.919 1.00 93.50 189 THR A CA 1
ATOM 1543 C C . THR A 1 189 ? -5.596 -5.442 -13.397 1.00 93.50 189 THR A C 1
ATOM 1545 O O . THR A 1 189 ? -4.538 -5.594 -12.784 1.00 93.50 189 THR A O 1
ATOM 1548 N N . ARG A 1 190 ? -6.135 -4.236 -13.587 1.00 93.06 190 ARG A N 1
ATOM 1549 C CA . ARG A 1 190 ? -5.529 -3.023 -13.036 1.00 93.06 190 ARG A CA 1
ATOM 1550 C C . ARG A 1 190 ? -5.640 -3.042 -11.512 1.00 93.06 190 ARG A C 1
ATOM 1552 O O . ARG A 1 190 ? -6.743 -2.929 -10.978 1.00 93.06 190 ARG A O 1
ATOM 1559 N N . LEU A 1 191 ? -4.514 -3.220 -10.820 1.00 94.62 191 LEU A N 1
ATOM 1560 C CA . LEU A 1 191 ? -4.414 -3.198 -9.350 1.00 94.62 191 LEU A CA 1
ATOM 1561 C C . LEU A 1 191 ? -3.758 -1.909 -8.824 1.00 94.62 191 LEU A C 1
ATOM 1563 O O . LEU A 1 191 ? -3.866 -1.588 -7.645 1.00 94.62 191 LEU A O 1
ATOM 1567 N N . PHE A 1 192 ? -3.125 -1.122 -9.685 1.00 93.56 192 PHE A N 1
ATOM 1568 C CA . PHE A 1 192 ? -2.484 0.135 -9.313 1.00 93.56 192 PHE A CA 1
ATOM 1569 C C . PHE A 1 192 ? -2.606 1.167 -10.434 1.00 93.56 192 PHE A C 1
ATOM 1571 O O . PHE A 1 192 ? -2.882 0.835 -11.590 1.00 93.56 192 PHE A O 1
ATOM 1578 N N . CYS A 1 193 ? -2.461 2.433 -10.059 1.00 90.38 193 CYS A N 1
ATOM 1579 C CA . CYS A 1 193 ? -2.497 3.582 -10.959 1.00 90.38 193 CYS A CA 1
ATOM 1580 C C . CYS A 1 193 ? -1.121 4.227 -11.114 1.00 90.38 193 CYS A C 1
ATOM 1582 O O . CYS A 1 193 ? -0.881 4.888 -12.108 1.00 90.38 193 CYS A O 1
ATOM 1584 N N . SER A 1 194 ? -0.228 4.086 -10.150 1.00 91.75 194 SER A N 1
ATOM 1585 C CA . SER A 1 194 ? 1.164 4.517 -10.269 1.00 91.75 194 SER A CA 1
ATOM 1586 C C . SER A 1 194 ? 1.970 3.814 -9.194 1.00 91.75 194 SER A C 1
ATOM 1588 O O . SER A 1 194 ? 1.402 3.096 -8.367 1.00 91.75 194 SER A O 1
ATOM 1590 N N . PHE A 1 195 ? 3.263 4.096 -9.132 1.00 92.12 195 PHE A N 1
ATOM 1591 C CA . PHE A 1 195 ? 4.143 3.611 -8.071 1.00 92.12 195 PHE A CA 1
ATOM 1592 C C . PHE A 1 195 ? 3.691 3.921 -6.633 1.00 92.12 195 PHE A C 1
ATOM 1594 O O . PHE A 1 195 ? 4.147 3.260 -5.700 1.00 92.12 195 PHE A O 1
ATOM 1601 N N . ASN A 1 196 ? 2.789 4.895 -6.451 1.00 89.56 196 ASN A N 1
ATOM 1602 C CA . ASN A 1 196 ? 2.321 5.354 -5.140 1.00 89.56 196 ASN A CA 1
ATOM 1603 C C . ASN A 1 196 ? 0.805 5.293 -4.916 1.00 89.56 196 ASN A C 1
ATOM 1605 O O . ASN A 1 196 ? 0.342 5.586 -3.810 1.00 89.56 196 ASN A O 1
ATOM 1609 N N . HIS A 1 197 ? 0.027 4.885 -5.922 1.00 90.25 197 HIS A N 1
ATOM 1610 C CA . HIS A 1 197 ? -1.431 4.835 -5.829 1.00 90.25 197 HIS A CA 1
ATOM 1611 C C . HIS A 1 197 ? -1.996 3.501 -6.310 1.00 90.25 197 HIS A C 1
ATOM 1613 O O . HIS A 1 197 ? -1.669 3.009 -7.391 1.00 90.25 197 HIS A O 1
ATOM 1619 N N . THR A 1 198 ? -2.905 2.942 -5.514 1.00 92.38 198 THR A N 1
ATOM 1620 C CA . THR A 1 198 ? -3.610 1.691 -5.804 1.00 92.38 198 THR A CA 1
ATOM 1621 C C . THR A 1 198 ? -4.877 1.945 -6.618 1.00 92.38 198 THR A C 1
ATOM 1623 O O . THR A 1 198 ? -5.477 3.015 -6.547 1.00 92.38 198 THR A O 1
ATOM 1626 N N . HIS A 1 199 ? -5.313 0.937 -7.369 1.00 93.06 199 HIS A N 1
ATOM 1627 C CA . HIS A 1 199 ? -6.591 0.952 -8.080 1.00 93.06 199 HIS A CA 1
ATOM 1628 C C . HIS A 1 199 ? -7.716 0.390 -7.194 1.00 93.06 199 HIS A C 1
ATOM 1630 O O . HIS A 1 199 ? -7.441 -0.355 -6.247 1.00 93.06 199 HIS A O 1
ATOM 1636 N N . ARG A 1 200 ? -8.989 0.660 -7.528 1.00 92.12 200 ARG A N 1
ATOM 1637 C CA . ARG A 1 200 ? -10.153 0.130 -6.786 1.00 92.12 200 ARG A CA 1
ATOM 1638 C C . ARG A 1 200 ? -10.115 -1.390 -6.620 1.00 92.12 200 ARG A C 1
ATOM 1640 O O . ARG A 1 200 ? -10.362 -1.880 -5.526 1.00 92.12 200 ARG A O 1
ATOM 1647 N N . ASN A 1 201 ? -9.676 -2.134 -7.640 1.00 94.44 201 ASN A N 1
ATOM 1648 C CA . ASN A 1 201 ? -9.572 -3.600 -7.576 1.00 94.44 201 ASN A CA 1
ATOM 1649 C C . ASN A 1 201 ? -8.585 -4.094 -6.503 1.00 94.44 201 ASN A C 1
ATOM 1651 O O . ASN A 1 201 ? -8.782 -5.163 -5.932 1.00 94.44 201 ASN A O 1
ATOM 1655 N N . TYR A 1 202 ? -7.524 -3.333 -6.213 1.00 96.19 202 TYR A N 1
ATOM 1656 C CA . TYR A 1 202 ? -6.597 -3.652 -5.125 1.00 96.19 202 TYR A CA 1
ATOM 1657 C C . TYR A 1 202 ? -7.254 -3.402 -3.776 1.00 96.19 202 TYR A C 1
ATOM 1659 O O . TYR A 1 202 ? -7.325 -4.301 -2.938 1.00 96.19 202 TYR A O 1
ATOM 1667 N N . SER A 1 203 ? -7.763 -2.184 -3.573 1.00 95.38 203 SER A N 1
ATOM 1668 C CA . SER A 1 203 ? -8.331 -1.780 -2.287 1.00 95.38 203 SER A CA 1
ATOM 1669 C C . SER A 1 203 ? -9.576 -2.600 -1.957 1.00 95.38 203 SER A C 1
ATOM 1671 O O . SER A 1 203 ? -9.751 -3.029 -0.822 1.00 95.38 203 SER A O 1
ATOM 1673 N N . TYR A 1 204 ? -10.419 -2.891 -2.945 1.00 95.88 204 TYR A N 1
ATOM 1674 C CA . TYR A 1 204 ? -11.594 -3.729 -2.750 1.00 95.88 204 TYR A CA 1
ATOM 1675 C C . TYR A 1 204 ? -11.216 -5.173 -2.406 1.00 95.88 204 TYR A C 1
ATOM 1677 O O . TYR A 1 204 ? -11.787 -5.748 -1.485 1.00 95.88 204 TYR A O 1
ATOM 1685 N N . ARG A 1 205 ? -10.189 -5.746 -3.045 1.00 97.44 205 ARG A N 1
ATOM 1686 C CA . ARG A 1 205 ? -9.747 -7.102 -2.701 1.00 97.44 205 ARG A CA 1
ATOM 1687 C C . ARG A 1 205 ? -9.224 -7.202 -1.266 1.00 97.44 205 ARG A C 1
ATOM 1689 O O . ARG A 1 205 ? -9.554 -8.152 -0.559 1.00 97.44 205 ARG A O 1
ATOM 1696 N N . ILE A 1 206 ? -8.430 -6.230 -0.817 1.00 97.62 206 ILE A N 1
ATOM 1697 C CA . ILE A 1 206 ? -7.986 -6.177 0.584 1.00 97.62 206 ILE A CA 1
ATOM 1698 C C . ILE A 1 206 ? -9.182 -5.992 1.525 1.00 97.62 206 ILE A C 1
ATOM 1700 O O . ILE A 1 206 ? -9.234 -6.633 2.573 1.00 97.62 206 ILE A O 1
ATOM 1704 N N . TRP A 1 207 ? -10.168 -5.175 1.147 1.00 96.69 207 TRP A N 1
ATOM 1705 C CA . TRP A 1 207 ? -11.408 -5.011 1.907 1.00 96.69 207 TRP A CA 1
ATOM 1706 C C . TRP A 1 207 ? -12.191 -6.316 2.063 1.00 96.69 207 TRP A C 1
ATOM 1708 O O . TRP A 1 207 ? -12.623 -6.628 3.169 1.00 96.69 207 TRP A O 1
ATOM 1718 N N . GLU A 1 208 ? -12.335 -7.114 1.005 1.00 96.88 208 GLU A N 1
ATOM 1719 C CA . GLU A 1 208 ? -12.998 -8.419 1.089 1.00 96.88 208 GLU A CA 1
ATOM 1720 C C . GLU A 1 208 ? -12.314 -9.338 2.106 1.00 96.88 208 GLU A C 1
ATOM 1722 O O . GLU A 1 208 ? -12.988 -9.980 2.917 1.00 96.88 208 GLU A O 1
ATOM 1727 N N . LEU A 1 209 ? -10.979 -9.381 2.096 1.00 97.75 209 LEU A N 1
ATOM 1728 C CA . LEU A 1 209 ? -10.196 -10.177 3.042 1.00 97.75 209 LEU A CA 1
ATOM 1729 C C . LEU A 1 209 ? -10.332 -9.639 4.473 1.00 97.75 209 LEU A C 1
ATOM 1731 O O . LEU A 1 209 ? -10.601 -10.399 5.403 1.00 97.75 209 LEU A O 1
ATOM 1735 N N . LEU A 1 210 ? -10.209 -8.321 4.650 1.00 97.38 210 LEU A N 1
ATOM 1736 C CA . LEU A 1 210 ? -10.379 -7.641 5.934 1.00 97.38 210 LEU A CA 1
ATOM 1737 C C . LEU A 1 210 ? -11.764 -7.927 6.529 1.00 97.38 210 LEU A C 1
ATOM 1739 O O . LEU A 1 210 ? -11.890 -8.297 7.699 1.00 97.38 210 LEU A O 1
ATOM 1743 N N . ASN A 1 211 ? -12.805 -7.784 5.715 1.00 96.69 211 ASN A N 1
ATOM 1744 C CA . ASN A 1 211 ? -14.174 -7.937 6.161 1.00 96.69 211 ASN A CA 1
ATOM 1745 C C . ASN A 1 211 ? -14.532 -9.400 6.445 1.00 96.69 211 ASN A C 1
ATOM 1747 O O . ASN A 1 211 ? -15.128 -9.692 7.479 1.00 96.69 211 ASN A O 1
ATOM 1751 N N . SER A 1 212 ? -14.144 -10.325 5.565 1.00 96.75 212 SER A N 1
ATOM 1752 C CA . SER A 1 212 ? -14.454 -11.751 5.729 1.00 96.75 212 SER A CA 1
ATOM 1753 C C . SER A 1 212 ? -13.738 -12.392 6.917 1.00 96.75 212 SER A C 1
ATOM 1755 O O . SER A 1 212 ? -14.291 -13.308 7.522 1.00 96.75 212 SER A O 1
ATOM 1757 N N . ARG A 1 213 ? -12.535 -11.918 7.265 1.00 97.12 213 ARG A N 1
ATOM 1758 C CA . ARG A 1 213 ? -11.710 -12.517 8.320 1.00 97.12 213 ARG A CA 1
ATOM 1759 C C . ARG A 1 213 ? -11.874 -11.867 9.690 1.00 97.12 213 ARG A C 1
ATOM 1761 O O . ARG A 1 213 ? -11.679 -12.551 10.691 1.00 97.12 213 ARG A O 1
ATOM 1768 N N . PHE A 1 214 ? -12.161 -10.566 9.740 1.00 97.00 214 PHE A N 1
ATOM 1769 C CA . PHE A 1 214 ? -12.047 -9.801 10.983 1.00 97.00 214 PHE A CA 1
ATOM 1770 C C . PHE A 1 214 ? -13.296 -8.997 11.341 1.00 97.00 214 PHE A C 1
ATOM 1772 O O . PHE A 1 214 ? -13.725 -9.027 12.492 1.00 97.00 214 PHE A O 1
ATOM 1779 N N . LEU A 1 215 ? -13.854 -8.236 10.393 1.00 95.56 215 LEU A N 1
ATOM 1780 C CA . LEU A 1 215 ? -14.861 -7.222 10.733 1.00 95.56 215 LEU A CA 1
ATOM 1781 C C . LEU A 1 215 ? -16.306 -7.729 10.627 1.00 95.56 215 LEU A C 1
ATOM 1783 O O . LEU A 1 215 ? -17.151 -7.302 11.413 1.00 95.56 215 LEU A O 1
ATOM 1787 N N . HIS A 1 216 ? -16.586 -8.636 9.686 1.00 95.19 216 HIS A N 1
ATOM 1788 C CA . HIS A 1 216 ? -17.907 -9.228 9.435 1.00 95.19 216 HIS A CA 1
ATOM 1789 C C . HIS A 1 216 ? -19.041 -8.192 9.305 1.00 95.19 216 HIS A C 1
ATOM 1791 O O . HIS A 1 216 ? -20.154 -8.379 9.797 1.00 95.19 216 HIS A O 1
ATOM 1797 N N . ILE A 1 217 ? -18.743 -7.074 8.652 1.00 92.75 217 ILE A N 1
ATOM 1798 C CA . ILE A 1 217 ? -19.667 -5.977 8.371 1.00 92.75 217 ILE A CA 1
ATOM 1799 C C . ILE A 1 217 ? -20.499 -6.331 7.120 1.00 92.75 217 ILE A C 1
ATOM 1801 O O . ILE A 1 217 ? -19.980 -7.011 6.226 1.00 92.75 217 ILE A O 1
ATOM 1805 N N . PRO A 1 218 ? -21.775 -5.901 7.008 1.00 92.44 218 PRO A N 1
ATOM 1806 C CA . PRO A 1 218 ? -22.551 -6.081 5.782 1.00 92.44 218 PRO A CA 1
ATOM 1807 C C . PRO A 1 218 ? -21.801 -5.573 4.544 1.00 92.44 218 PRO A C 1
ATOM 1809 O O . PRO A 1 218 ? -21.322 -4.443 4.528 1.00 92.44 218 PRO A O 1
ATOM 1812 N N . GLN A 1 219 ? -21.690 -6.405 3.507 1.00 88.12 219 GLN A N 1
ATOM 1813 C CA . GLN A 1 219 ? -21.092 -5.981 2.242 1.00 88.12 219 GLN A CA 1
ATOM 1814 C C . GLN A 1 219 ? -22.105 -5.181 1.426 1.00 88.12 219 GLN A C 1
ATOM 1816 O O . GLN A 1 219 ? -23.205 -5.661 1.149 1.00 88.12 219 GLN A O 1
ATOM 1821 N N . LEU A 1 220 ? -21.710 -3.979 1.011 1.00 87.94 220 LEU A N 1
ATOM 1822 C CA . LEU A 1 220 ? -22.484 -3.153 0.095 1.00 87.94 220 LEU A CA 1
ATOM 1823 C C . LEU A 1 220 ? -21.910 -3.307 -1.326 1.00 87.94 220 LEU A C 1
ATOM 1825 O O . LEU A 1 220 ? -20.737 -2.990 -1.536 1.00 87.94 220 LEU A O 1
ATOM 1829 N N . PRO A 1 221 ? -22.692 -3.802 -2.308 1.00 88.25 221 PRO A N 1
ATOM 1830 C CA . PRO A 1 221 ? -22.173 -4.110 -3.643 1.00 88.25 221 PRO A CA 1
ATOM 1831 C C . PRO A 1 221 ? -21.524 -2.924 -4.369 1.00 88.25 221 PRO A C 1
ATOM 1833 O O . PRO A 1 221 ? -20.588 -3.115 -5.141 1.00 88.25 221 PRO A O 1
ATOM 1836 N N . HIS A 1 222 ? -21.987 -1.696 -4.114 1.00 90.12 222 HIS A N 1
ATOM 1837 C CA . HIS A 1 222 ? -21.478 -0.494 -4.783 1.00 90.12 222 HIS A CA 1
ATOM 1838 C C . HIS A 1 222 ? -20.063 -0.096 -4.342 1.00 90.12 222 HIS A C 1
ATOM 1840 O O . HIS A 1 222 ? -19.410 0.681 -5.035 1.00 90.12 222 HIS A O 1
ATOM 1846 N N . LEU A 1 223 ? -19.545 -0.638 -3.234 1.00 88.81 223 LEU A N 1
ATOM 1847 C CA . LEU A 1 223 ? -18.184 -0.330 -2.779 1.00 88.81 223 LEU A CA 1
ATOM 1848 C C . LEU A 1 223 ? -17.122 -0.792 -3.782 1.00 88.81 223 LEU A C 1
ATOM 1850 O O . LEU A 1 223 ? -16.075 -0.163 -3.896 1.00 88.81 223 LEU A O 1
ATOM 1854 N N . ALA A 1 224 ? -17.408 -1.851 -4.548 1.00 88.44 224 ALA A N 1
ATOM 1855 C CA . ALA A 1 224 ? -16.511 -2.374 -5.577 1.00 88.44 224 ALA A CA 1
ATOM 1856 C C . ALA A 1 224 ? -16.262 -1.384 -6.728 1.00 88.44 224 ALA A C 1
ATOM 1858 O O . ALA A 1 224 ? -15.234 -1.471 -7.400 1.00 88.44 224 ALA A O 1
ATOM 1859 N N . SER A 1 225 ? -17.186 -0.443 -6.954 1.00 87.19 225 SER A N 1
ATOM 1860 C CA . SER A 1 225 ? -17.048 0.599 -7.977 1.00 87.19 225 SER A CA 1
ATOM 1861 C C . SER A 1 225 ? -16.397 1.884 -7.467 1.00 87.19 225 SER A C 1
ATOM 1863 O O . SER A 1 225 ? -16.049 2.734 -8.278 1.00 87.19 225 SER A O 1
ATOM 1865 N N . LEU A 1 226 ? -16.213 2.057 -6.153 1.00 85.62 226 LEU A N 1
ATOM 1866 C CA . LEU A 1 226 ? -15.645 3.299 -5.627 1.00 85.62 226 LEU A CA 1
ATOM 1867 C C . LEU A 1 226 ? -14.144 3.364 -5.903 1.00 85.62 226 LEU A C 1
ATOM 1869 O O . LEU A 1 226 ? -13.383 2.454 -5.572 1.00 85.62 226 LEU A O 1
ATOM 1873 N N . SER A 1 227 ? -13.714 4.480 -6.478 1.00 79.75 227 SER A N 1
ATOM 1874 C CA . SER A 1 227 ? -12.327 4.715 -6.844 1.00 79.75 227 SER A CA 1
ATOM 1875 C C . SER A 1 227 ? -11.852 6.033 -6.251 1.00 79.75 227 SER A C 1
ATOM 1877 O O . SER A 1 227 ? -12.400 7.094 -6.533 1.00 79.75 227 SER A O 1
ATOM 1879 N N . PHE A 1 228 ? -10.844 5.961 -5.382 1.00 79.62 228 PHE A N 1
ATOM 1880 C CA . PHE A 1 228 ? -10.359 7.112 -4.605 1.00 79.62 228 PHE A CA 1
ATOM 1881 C C . PHE A 1 228 ? -9.102 7.752 -5.200 1.00 79.62 228 PHE A C 1
ATOM 1883 O O . PHE A 1 228 ? -8.792 8.904 -4.913 1.00 79.62 228 PHE A O 1
ATOM 1890 N N . TYR A 1 229 ? -8.373 6.991 -6.015 1.00 74.75 229 TYR A N 1
ATOM 1891 C CA . TYR A 1 229 ? -7.124 7.404 -6.660 1.00 74.75 229 TYR A CA 1
ATOM 1892 C C . TYR A 1 229 ? -7.170 7.146 -8.158 1.00 74.75 229 TYR A C 1
ATOM 1894 O O . TYR A 1 229 ? -6.135 6.894 -8.782 1.00 74.75 229 TYR A O 1
ATOM 1902 N N . GLU A 1 230 ? -8.375 7.126 -8.733 1.00 67.75 230 GLU A N 1
ATOM 1903 C CA . GLU A 1 230 ? -8.495 6.969 -10.169 1.00 67.75 230 GLU A CA 1
ATOM 1904 C C . GLU A 1 230 ? -7.762 8.111 -10.848 1.00 67.75 230 GLU A C 1
ATOM 1906 O O . GLU A 1 230 ? -8.060 9.286 -10.640 1.00 67.75 230 GLU A O 1
ATOM 1911 N N . ASN A 1 231 ? -6.794 7.739 -11.669 1.00 65.88 231 ASN A N 1
ATOM 1912 C CA . ASN A 1 231 ? -6.232 8.641 -12.637 1.00 65.88 231 ASN A CA 1
ATOM 1913 C C . ASN A 1 231 ? -6.462 8.014 -14.010 1.00 65.88 231 ASN A C 1
ATOM 1915 O O . ASN A 1 231 ? -5.825 7.013 -14.367 1.00 65.88 231 ASN A O 1
ATOM 1919 N N . THR A 1 232 ? -7.383 8.601 -14.775 1.00 61.34 232 THR A N 1
ATOM 1920 C CA . THR A 1 232 ? -7.620 8.257 -16.186 1.00 61.34 232 THR A CA 1
ATOM 1921 C C . THR A 1 232 ? -6.388 8.551 -17.050 1.00 61.34 232 THR A C 1
ATOM 1923 O O . THR A 1 232 ? -6.266 8.046 -18.165 1.00 61.34 232 THR A O 1
ATOM 1926 N N . GLN A 1 233 ? -5.426 9.322 -16.530 1.00 66.25 233 GLN A N 1
ATOM 1927 C CA . GLN A 1 233 ? -4.194 9.678 -17.226 1.00 66.25 233 GLN A CA 1
ATOM 1928 C C . GLN A 1 233 ? -3.082 8.636 -17.089 1.00 66.25 233 GLN A C 1
ATOM 1930 O O . GLN A 1 233 ? -2.135 8.693 -17.875 1.00 66.25 233 GLN A O 1
ATOM 1935 N N . THR A 1 234 ? -3.165 7.671 -16.160 1.00 78.94 234 THR A N 1
ATOM 1936 C CA . THR A 1 234 ? -2.177 6.584 -16.155 1.00 78.94 234 THR A CA 1
ATOM 1937 C C . THR A 1 234 ? -2.427 5.688 -17.355 1.00 78.94 234 THR A C 1
ATOM 1939 O O . THR A 1 234 ? -3.349 4.869 -17.373 1.00 78.94 234 THR A O 1
ATOM 1942 N N . LYS A 1 235 ? -1.563 5.833 -18.352 1.00 82.75 235 LYS A N 1
ATOM 1943 C CA . LYS A 1 235 ? -1.559 5.026 -19.565 1.00 82.75 235 LYS A CA 1
ATOM 1944 C C . LYS A 1 235 ? -0.361 4.093 -19.532 1.00 82.75 235 LYS A C 1
ATOM 1946 O O . LYS A 1 235 ? 0.742 4.508 -19.173 1.00 82.75 235 LYS A O 1
ATOM 1951 N N . LEU A 1 236 ? -0.595 2.849 -19.935 1.00 89.44 236 LEU A N 1
ATOM 1952 C CA . LEU A 1 236 ? 0.484 1.916 -20.215 1.00 89.44 236 LEU A CA 1
ATOM 1953 C C . LEU A 1 236 ? 1.335 2.476 -21.355 1.00 89.44 236 LEU A C 1
ATOM 1955 O O . LEU A 1 236 ? 0.812 2.911 -22.385 1.00 89.44 236 LEU A O 1
ATOM 1959 N N . HIS A 1 237 ? 2.648 2.476 -21.165 1.00 90.75 237 HIS A N 1
ATOM 1960 C CA . HIS A 1 237 ? 3.576 2.765 -22.245 1.00 90.75 237 HIS A CA 1
ATOM 1961 C C . HIS A 1 237 ? 3.587 1.567 -23.216 1.00 90.75 237 HIS A C 1
ATOM 1963 O O . HIS A 1 237 ? 3.401 0.430 -22.773 1.00 90.75 237 HIS A O 1
ATOM 1969 N N . PRO A 1 238 ? 3.866 1.743 -24.525 1.00 90.25 238 PRO A N 1
ATOM 1970 C CA . PRO A 1 238 ? 4.067 0.611 -25.438 1.00 90.25 238 PRO A CA 1
ATOM 1971 C C . PRO A 1 238 ? 5.046 -0.443 -24.896 1.00 90.25 238 PRO A C 1
ATOM 1973 O O . PRO A 1 238 ? 4.855 -1.640 -25.099 1.00 90.25 238 PRO A O 1
ATOM 1976 N N . TYR A 1 239 ? 6.042 0.001 -24.126 1.00 90.69 239 TYR A N 1
ATOM 1977 C CA . TYR A 1 239 ? 6.964 -0.868 -23.400 1.00 90.69 239 TYR A CA 1
ATOM 1978 C C . TYR A 1 239 ? 6.262 -1.867 -22.466 1.00 90.69 239 TYR A C 1
ATOM 1980 O O . TYR A 1 239 ? 6.581 -3.056 -22.477 1.00 90.69 239 TYR A O 1
ATOM 1988 N N . ASP A 1 240 ? 5.294 -1.405 -21.674 1.00 93.31 240 ASP A N 1
ATOM 1989 C CA . ASP A 1 240 ? 4.581 -2.227 -20.694 1.00 93.31 240 ASP A CA 1
ATOM 1990 C C . ASP A 1 240 ? 3.799 -3.357 -21.386 1.00 93.31 240 ASP A C 1
ATOM 1992 O O . ASP A 1 240 ? 3.743 -4.491 -20.901 1.00 93.31 240 ASP A O 1
ATOM 1996 N N . HIS A 1 241 ? 3.258 -3.083 -22.574 1.00 91.50 241 HIS A N 1
ATOM 1997 C CA . HIS A 1 241 ? 2.599 -4.092 -23.399 1.00 91.50 241 HIS A CA 1
ATOM 1998 C C . HIS A 1 241 ? 3.586 -5.100 -23.995 1.00 91.50 241 HIS A C 1
ATOM 2000 O O . HIS A 1 241 ? 3.332 -6.302 -23.943 1.00 91.50 241 HIS A O 1
ATOM 2006 N N . ILE A 1 242 ? 4.706 -4.628 -24.548 1.00 89.94 242 ILE A N 1
ATOM 2007 C CA . ILE A 1 242 ? 5.663 -5.479 -25.270 1.00 89.94 242 ILE A CA 1
ATOM 2008 C C . ILE A 1 242 ? 6.458 -6.366 -24.306 1.00 89.94 242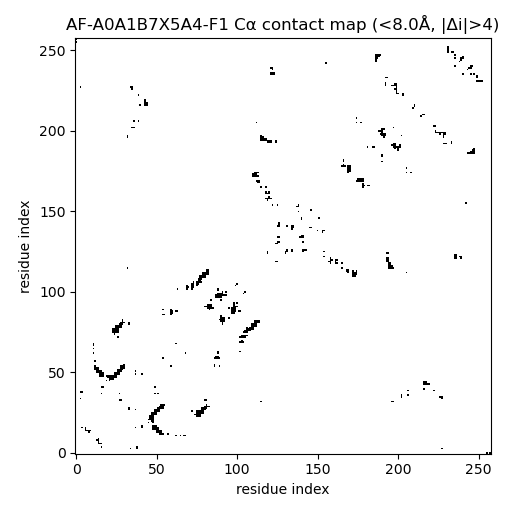 ILE A C 1
ATOM 2010 O O . ILE A 1 242 ? 6.605 -7.561 -24.552 1.00 89.94 242 ILE A O 1
ATOM 2014 N N . HIS A 1 243 ? 6.959 -5.801 -23.205 1.00 88.56 243 HIS A N 1
ATOM 2015 C CA . HIS A 1 243 ? 7.941 -6.473 -22.348 1.00 88.56 243 HIS A CA 1
ATOM 2016 C C . HIS A 1 243 ? 7.343 -7.086 -21.084 1.00 88.56 243 HIS A C 1
ATOM 2018 O O . HIS A 1 243 ? 7.873 -8.075 -20.586 1.00 88.56 243 HIS A O 1
ATOM 2024 N N . ARG A 1 244 ? 6.243 -6.531 -20.563 1.00 90.25 244 ARG A N 1
ATOM 2025 C CA . ARG A 1 244 ? 5.558 -7.058 -19.370 1.00 90.25 244 ARG A CA 1
ATOM 2026 C C . ARG A 1 244 ? 4.225 -7.730 -19.697 1.00 90.25 244 ARG A C 1
ATOM 2028 O O . ARG A 1 244 ? 3.664 -8.405 -18.842 1.00 90.25 244 ARG A O 1
ATOM 2035 N N . THR A 1 245 ? 3.733 -7.617 -20.933 1.00 93.31 245 THR A N 1
ATOM 2036 C CA . THR A 1 245 ? 2.470 -8.223 -21.401 1.00 93.31 245 THR A CA 1
ATOM 2037 C C . THR A 1 245 ? 1.225 -7.744 -20.650 1.00 93.31 245 THR A C 1
ATOM 2039 O O . THR A 1 245 ? 0.244 -8.481 -20.521 1.00 93.31 245 THR A O 1
ATOM 2042 N N . PHE A 1 246 ? 1.237 -6.497 -20.168 1.00 94.31 246 PHE A N 1
ATOM 2043 C CA . PHE A 1 246 ? 0.053 -5.901 -19.554 1.00 94.31 246 PHE A CA 1
ATOM 2044 C C . PHE A 1 246 ? -1.128 -5.862 -20.533 1.00 94.31 246 PHE A C 1
ATOM 2046 O O . PHE A 1 246 ? -0.989 -5.478 -21.699 1.00 94.31 246 PHE A O 1
ATOM 2053 N N . LYS A 1 247 ? -2.310 -6.235 -20.031 1.00 91.38 247 LYS A N 1
ATOM 2054 C CA . LYS A 1 247 ? -3.572 -6.296 -20.793 1.00 91.38 247 LYS A CA 1
ATOM 2055 C C . LYS A 1 247 ? -4.595 -5.258 -20.344 1.00 91.38 247 LYS A C 1
ATOM 2057 O O . LYS A 1 247 ? -5.765 -5.356 -20.719 1.00 91.38 247 LYS A O 1
ATOM 2062 N N . TRP A 1 248 ? -4.180 -4.301 -19.517 1.00 87.62 248 TRP A N 1
ATOM 2063 C CA . TRP A 1 248 ? -5.094 -3.291 -19.007 1.00 87.62 248 TRP A CA 1
ATOM 2064 C C . TRP A 1 248 ? -5.676 -2.499 -20.167 1.00 87.62 248 TRP A C 1
ATOM 2066 O O . TRP A 1 248 ? -4.965 -2.119 -21.099 1.00 87.62 248 TRP A O 1
ATOM 2076 N N . GLN A 1 249 ? -6.973 -2.250 -20.086 1.00 76.25 249 GLN A N 1
ATOM 2077 C CA . GLN A 1 249 ? -7.591 -1.232 -20.910 1.00 76.25 249 GLN A CA 1
ATOM 2078 C C . GLN A 1 249 ? -7.450 0.107 -20.184 1.00 76.25 249 GLN A C 1
ATOM 2080 O O . GLN A 1 249 ? -7.466 0.126 -18.947 1.00 76.25 249 GLN A O 1
ATOM 2085 N N . PRO A 1 250 ? -7.299 1.225 -20.912 1.00 71.38 250 PRO A N 1
ATOM 2086 C CA . PRO A 1 250 ? -7.567 2.530 -20.333 1.00 71.38 250 PRO A CA 1
ATOM 2087 C C . PRO A 1 250 ? -8.952 2.491 -19.688 1.00 71.38 250 PRO A C 1
ATOM 2089 O O . PRO A 1 250 ? -9.896 1.977 -20.294 1.00 71.38 250 PRO A O 1
ATOM 2092 N N . GLU A 1 251 ? -9.066 2.999 -18.464 1.00 69.81 251 GLU A N 1
ATOM 2093 C CA . GLU A 1 251 ? -10.395 3.213 -17.897 1.00 69.81 251 GLU A CA 1
ATOM 2094 C C . GLU A 1 251 ? -11.115 4.223 -18.804 1.00 69.81 251 GLU A C 1
ATOM 2096 O O . GLU A 1 251 ? -10.476 5.178 -19.273 1.00 69.81 251 GLU A O 1
ATOM 2101 N N . PRO A 1 252 ? -12.399 3.997 -19.128 1.00 65.62 252 PRO A N 1
ATOM 2102 C CA . PRO A 1 252 ? -13.168 4.982 -19.866 1.00 65.62 252 PRO A CA 1
ATOM 2103 C C . PRO A 1 252 ? -13.108 6.313 -19.114 1.00 65.62 252 PRO A C 1
ATOM 2105 O O . PRO A 1 252 ? -13.073 6.337 -17.885 1.00 65.62 252 PRO A O 1
ATOM 2108 N N . GLU A 1 253 ? -13.079 7.429 -19.843 1.00 61.94 253 GLU A N 1
ATOM 2109 C CA . GLU A 1 253 ? -13.283 8.738 -19.227 1.00 61.94 253 GLU A CA 1
ATOM 2110 C C . GLU A 1 253 ? -14.706 8.759 -18.662 1.00 61.94 253 GLU A C 1
ATOM 2112 O O . GLU A 1 253 ? -15.672 9.081 -19.356 1.00 61.94 253 GLU A O 1
ATOM 2117 N N . GLU A 1 254 ? -14.867 8.341 -17.409 1.00 57.41 254 GLU A N 1
ATOM 2118 C CA . GLU A 1 254 ? -16.102 8.582 -16.691 1.00 57.41 254 GLU A CA 1
ATOM 2119 C C . GLU A 1 254 ? -16.245 10.098 -16.599 1.00 57.41 254 GLU A C 1
ATOM 2121 O O . GLU A 1 254 ? -15.342 10.796 -16.135 1.00 57.41 254 GLU A O 1
ATOM 2126 N N . ASN A 1 255 ? -17.356 10.625 -17.117 1.00 43.41 255 ASN A N 1
ATOM 2127 C CA . ASN A 1 255 ? -17.678 12.039 -17.005 1.00 43.41 255 ASN A CA 1
ATOM 2128 C C . ASN A 1 255 ? -17.671 12.403 -15.515 1.00 43.41 255 ASN A C 1
ATOM 2130 O O . ASN A 1 255 ? -18.654 12.159 -14.819 1.00 43.41 255 ASN A O 1
ATOM 2134 N N . LEU A 1 256 ? -16.581 13.012 -15.041 1.00 45.22 256 LEU A N 1
ATOM 2135 C CA . LEU A 1 256 ? -16.357 13.463 -13.659 1.00 45.22 256 LEU A CA 1
ATOM 2136 C C . LEU A 1 256 ? -17.329 14.586 -13.216 1.00 45.22 256 LEU A C 1
ATOM 2138 O O . LEU A 1 256 ? -17.062 15.301 -12.256 1.00 45.22 256 LEU A O 1
ATOM 2142 N N . ASN A 1 257 ? -18.460 14.741 -13.909 1.00 36.91 257 ASN A N 1
ATOM 2143 C CA . ASN A 1 257 ? -19.453 15.798 -13.751 1.00 36.91 257 ASN A CA 1
ATOM 2144 C C . ASN A 1 257 ? -20.768 15.332 -13.092 1.00 36.91 257 ASN A C 1
ATOM 2146 O O . ASN A 1 257 ? -21.745 16.075 -13.164 1.00 36.91 257 ASN A O 1
ATOM 2150 N N . ASN A 1 258 ? -20.811 14.155 -12.451 1.00 34.72 258 ASN A N 1
ATOM 2151 C CA . ASN A 1 258 ? -21.981 13.696 -11.683 1.00 34.72 258 ASN A CA 1
ATOM 2152 C C . ASN A 1 258 ? -21.723 13.634 -10.162 1.00 34.72 258 ASN A C 1
ATOM 2154 O O . ASN A 1 258 ? -20.751 12.988 -9.689 1.00 34.72 258 ASN A O 1
#

Mean predicted aligned error: 5.98 Å

Radius of gyration: 19.52 Å; Cα contacts (8 Å, |Δi|>4): 403; chains: 1; bounding box: 45×35×52 Å

Solvent-accessible surface area (backbone atoms only — not comparable to full-atom values): 14746 Å² total; per-residue (Å²): 107,83,84,65,77,82,49,71,57,44,103,83,39,44,23,64,70,42,98,54,90,45,67,56,26,35,36,37,36,40,63,76,89,48,50,64,58,54,51,53,50,56,76,46,42,76,61,47,22,39,37,37,43,54,64,83,96,58,71,46,79,68,55,74,79,30,65,67,57,32,54,51,33,57,55,26,38,34,36,41,29,37,82,37,76,93,48,46,42,64,9,66,42,79,88,44,97,45,20,33,61,79,60,42,37,67,45,85,39,78,41,37,46,67,68,69,66,78,42,43,66,54,69,63,42,46,58,34,82,94,31,37,70,60,28,30,73,73,63,70,53,69,57,83,91,76,62,50,74,68,46,52,50,48,54,53,54,49,22,53,50,35,49,53,52,49,38,53,49,15,53,74,31,74,46,36,68,51,26,57,53,45,74,77,30,53,42,67,40,61,38,54,49,50,26,66,35,53,23,36,61,38,56,42,52,53,44,53,54,48,30,75,75,72,66,72,60,64,84,59,82,70,60,66,74,51,60,94,52,78,52,77,78,56,66,82,46,74,61,36,43,73,77,67,56,45,57,60,71,78,65,75,85,69,76,89,84,94

Nearest PDB structures (foldseek):
  6ytj-assembly2_BBB  TM=3.353E-01  e=2.932E-01  Synechocystis sp. PCC 6803
  4zhj-assembly1_B  TM=3.384E-01  e=4.267E-01  Synechocystis sp. PCC 6803 substr. Kazusa
  6yt0-assembly2_A  TM=3.093E-01  e=3.122E-01  Synechocystis sp. PCC 6803 substr. Kazusa
  7mj0-assembly1_B  TM=3.289E-01  e=4.887E+00  Lactiplantibacillus plantarum WCFS1

Secondary structure (DSSP, 8-state):
------PPPPTTSEEE--S---SEEEEEESSGGGHHHHHHHHHH-SSEEEEEE--TTS-GGGTTT-HHHHHHHHTEEEEEEE---SSGGG---TTSSS-GGGGT---SEEEEEPP--S---SGGGGGSGGGHHHHHHHHS---GGG--HHHHHHHHHHHHHHHHHHHHHHHTSS-TTHHHHHHHHTTTS--EEETTEE-HHHHHHHHHHHIIIII-PPPPGGGGG--SS--TT----HHHHHHH---PPPPP---TT-

Sequence (258 aa):
MIDTIVAVPDENGIYNATPHNHGDTILVHGSCRMIPYINYINESTQKYKILYLRAYGQDPTKWENNQVLQKILKSVKIFIYEHSQNIGVLNTDQSQPKHIFQIGLQPELSIQVPAFNDILILFNDYFDQATKDYTTSLIGQHDPSCLSDDQIRTIYLDGEQQIQKFLRNCRNTSFPEFADYFKDNYLSTRLFCSFNHTHRNYSYRIWELLNSRFLHIPQLPHLASLSFYENTQTKLHPYDHIHRTFKWQPEPEENLNN